Protein AF-A0A2E4YCA2-F1 (afdb_monomer_lite)

Foldseek 3Di:
DDPLVVLLVQLVVLLVVQVFPDWDQDPQSKIKTWHPLKHALVSVVSSCVSCVVQDQFWWWAFDQLTTMIMDRRDPDPPPDDDDPDDPPDDDDDDDDPPPPDDDCLVVQLVVLVVLLVVQCVVCVVADVVQSVLLSQLSSLLQPPFAFPVRHRFFDWWHWDFDDPDPPPPGTFTKIKTKTDHPGITGSVSNCVSCPQQSVFKMKGLDQDDSNDHCVRTNADPNQVVCVVVRGGIIMIMTTRDDPDPPD

pLDDT: mean 86.89, std 17.28, range [32.38, 98.38]

Radius of gyration: 20.25 Å; chains: 1; bounding box: 44×48×54 Å

Secondary structure (DSSP, 8-state):
--HHHHHHHHHHHHHHHTT-SEEEE-TTSEEEEE--SEEEHHHHHHHHHHHTTT-S-EEEEEETTEEEEEEE----------------PPP-S-----------HHHHHHHHHHHHHHHHHH-TTS-HHHHHHHHHHHHHHHHH-B-TTS-B-EEEEEEEEE-SSTT-SS-EEEEEEEE-TT--EEHHHHHHHHGGGGGSEEEESSS-BTTBSTTTSPPPHHHHHHHHTT-PPEEEEEEPPPPPTT-

Sequence (247 aa):
MSEVETAHASLVAVANAQHCRSSVLTPGKVSMHTLPETASFANIEALASTAKAASDAMYVATQGQDLVFSVRLSLAPKNGNGSSERDEEEHDGTHRPKKRRRDTSAEEADRVACARSRLAKSAPSLPSSELDIAQQILTKLVLNLRGPNGEIVVQSYALLSKKLGADDERSRVVVAARLNAGIELKVDQLKGCLGVCWKDGLLTTLPTLQGIGKLELPLSEEAAAAAYFGNMSLLLVTSVPAKRPED

Structure (mmCIF, N/CA/C/O backbone):
data_AF-A0A2E4YCA2-F1
#
_entry.id   AF-A0A2E4YCA2-F1
#
loop_
_atom_site.group_PDB
_atom_site.id
_atom_site.type_symbol
_atom_site.label_atom_id
_atom_site.label_alt_id
_atom_site.label_comp_id
_atom_site.label_asym_id
_atom_site.label_entity_id
_atom_site.label_seq_id
_atom_site.pdbx_PDB_ins_code
_atom_site.Cartn_x
_atom_site.Cartn_y
_atom_site.Cartn_z
_atom_site.occupancy
_atom_site.B_iso_or_equiv
_atom_site.auth_seq_id
_atom_site.auth_comp_id
_atom_site.auth_asym_id
_atom_site.auth_atom_id
_atom_site.pdbx_PDB_model_num
ATOM 1 N N . MET A 1 1 ? 25.157 -4.644 -24.661 1.00 64.44 1 MET A N 1
ATOM 2 C CA . MET A 1 1 ? 24.058 -4.483 -23.696 1.00 64.44 1 MET A CA 1
ATOM 3 C C . MET A 1 1 ? 23.865 -2.994 -23.498 1.00 64.44 1 MET A C 1
ATOM 5 O O . MET A 1 1 ? 24.846 -2.315 -23.214 1.00 64.44 1 MET A O 1
ATOM 9 N N . SER A 1 2 ? 22.677 -2.470 -23.781 1.00 86.19 2 SER A N 1
ATOM 10 C CA . SER A 1 2 ? 22.373 -1.052 -23.563 1.00 86.19 2 SER A CA 1
ATOM 11 C C . SER A 1 2 ? 22.339 -0.732 -22.064 1.00 86.19 2 SER A C 1
ATOM 13 O O . SER A 1 2 ? 22.114 -1.619 -21.245 1.00 86.19 2 SER A O 1
ATOM 15 N N . GLU A 1 3 ? 22.526 0.531 -21.677 1.00 88.88 3 GLU A N 1
ATOM 16 C CA . GLU A 1 3 ? 22.445 0.933 -20.261 1.00 88.88 3 GLU A CA 1
ATOM 17 C C . GLU A 1 3 ? 21.084 0.587 -19.632 1.00 88.88 3 GLU A C 1
ATOM 19 O O . GLU A 1 3 ? 21.008 0.193 -18.470 1.00 88.88 3 GLU A O 1
ATOM 24 N N . VAL A 1 4 ? 20.012 0.664 -20.428 1.00 92.38 4 VAL A N 1
ATOM 25 C CA . VAL A 1 4 ? 18.655 0.259 -20.034 1.00 92.38 4 VAL A CA 1
ATOM 26 C C . VAL A 1 4 ? 18.590 -1.241 -19.745 1.00 92.38 4 VAL A C 1
ATOM 28 O O . VAL A 1 4 ? 18.012 -1.642 -18.738 1.00 92.38 4 VAL A O 1
ATOM 31 N N . GLU A 1 5 ? 19.197 -2.075 -20.591 1.00 93.06 5 GLU A N 1
ATOM 32 C CA . GLU A 1 5 ? 19.274 -3.524 -20.369 1.00 93.06 5 GLU A CA 1
ATOM 33 C C . GLU A 1 5 ? 20.099 -3.860 -19.120 1.00 93.06 5 GLU A C 1
ATOM 35 O O . GLU A 1 5 ? 19.704 -4.733 -18.353 1.00 93.06 5 GLU A O 1
ATOM 40 N N . THR A 1 6 ? 21.194 -3.139 -18.864 1.00 93.50 6 THR A N 1
ATOM 41 C CA . THR A 1 6 ? 22.017 -3.315 -17.655 1.00 93.50 6 THR A CA 1
ATOM 42 C C . THR A 1 6 ? 21.255 -2.930 -16.382 1.00 93.50 6 THR A C 1
ATOM 44 O O . THR A 1 6 ? 21.299 -3.652 -15.381 1.00 93.50 6 THR A O 1
ATOM 47 N N . ALA A 1 7 ? 20.520 -1.814 -16.410 1.00 94.19 7 ALA A N 1
ATOM 48 C CA . ALA A 1 7 ? 19.664 -1.394 -15.301 1.00 94.19 7 ALA A CA 1
ATOM 49 C C . ALA A 1 7 ? 18.526 -2.401 -15.062 1.00 94.19 7 ALA A C 1
ATOM 51 O O . ALA A 1 7 ? 18.280 -2.794 -13.920 1.00 94.19 7 ALA A O 1
ATOM 52 N N . HIS A 1 8 ? 17.888 -2.886 -16.133 1.00 96.44 8 HIS A N 1
ATOM 53 C CA . HIS A 1 8 ? 16.894 -3.955 -16.050 1.00 96.44 8 HIS A CA 1
ATOM 54 C C . HIS A 1 8 ? 17.489 -5.232 -15.445 1.00 96.44 8 HIS A C 1
ATOM 56 O O . HIS A 1 8 ? 16.921 -5.773 -14.504 1.00 96.44 8 HIS A O 1
ATOM 62 N N . ALA A 1 9 ? 18.655 -5.687 -15.911 1.00 96.44 9 ALA A N 1
ATOM 63 C CA . ALA A 1 9 ? 19.314 -6.887 -15.393 1.00 96.44 9 ALA A CA 1
ATOM 64 C C . ALA A 1 9 ? 19.654 -6.768 -13.896 1.00 96.44 9 ALA A C 1
ATOM 66 O O . ALA A 1 9 ? 19.490 -7.727 -13.139 1.00 96.44 9 ALA A O 1
ATOM 67 N N . SER A 1 10 ? 20.053 -5.575 -13.449 1.00 95.94 10 SER A N 1
ATOM 68 C CA . SER A 1 10 ? 20.294 -5.290 -12.028 1.00 95.94 10 SER A CA 1
ATOM 69 C C . SER A 1 10 ? 19.009 -5.407 -11.203 1.00 95.94 10 SER A C 1
ATOM 71 O O . SER A 1 10 ? 19.011 -6.007 -10.128 1.00 95.94 10 SER A O 1
ATOM 73 N N . LEU A 1 11 ? 17.889 -4.900 -11.727 1.00 96.69 11 LEU A N 1
ATOM 74 C CA . LEU A 1 11 ? 16.577 -5.058 -11.098 1.00 96.69 11 LEU A CA 1
ATOM 75 C C . LEU A 1 11 ? 16.099 -6.509 -11.097 1.00 96.69 11 LEU A C 1
ATOM 77 O O . LEU A 1 11 ? 15.537 -6.945 -10.100 1.00 96.69 11 LEU A O 1
ATOM 81 N N . VAL A 1 12 ? 16.354 -7.277 -12.160 1.00 98.06 12 VAL A N 1
ATOM 82 C CA . VAL A 1 12 ? 16.030 -8.712 -12.226 1.00 98.06 12 VAL A CA 1
ATOM 83 C C . VAL A 1 12 ? 16.735 -9.485 -11.111 1.00 98.06 12 VAL A C 1
ATOM 85 O O . VAL A 1 12 ? 16.110 -10.322 -10.464 1.00 98.06 12 VAL A O 1
ATOM 88 N N . ALA A 1 13 ? 18.008 -9.189 -10.834 1.00 97.44 13 ALA A N 1
ATOM 89 C CA . ALA A 1 13 ? 18.745 -9.848 -9.755 1.00 97.44 13 ALA A CA 1
ATOM 90 C C . ALA A 1 13 ? 18.082 -9.625 -8.383 1.00 97.44 13 ALA A C 1
ATOM 92 O O . ALA A 1 13 ? 17.896 -10.575 -7.620 1.00 97.44 13 ALA A O 1
ATOM 93 N N . VAL A 1 14 ? 17.658 -8.389 -8.095 1.00 97.50 14 VAL A N 1
ATOM 94 C CA . VAL A 1 14 ? 16.933 -8.060 -6.857 1.00 97.50 14 VAL A CA 1
ATOM 95 C C . VAL A 1 14 ? 15.535 -8.667 -6.859 1.00 97.50 14 VAL A C 1
ATOM 97 O O . VAL A 1 14 ? 15.129 -9.253 -5.861 1.00 97.50 14 VAL A O 1
ATOM 100 N N . ALA A 1 15 ? 14.816 -8.603 -7.978 1.00 97.50 15 ALA A N 1
ATOM 101 C CA . ALA A 1 15 ? 13.491 -9.192 -8.130 1.00 97.50 15 ALA A CA 1
ATOM 102 C C . ALA A 1 15 ? 13.505 -10.697 -7.828 1.00 97.50 15 ALA A C 1
ATOM 104 O O . ALA A 1 15 ? 12.648 -11.176 -7.087 1.00 97.50 15 ALA A O 1
ATOM 105 N N . ASN A 1 16 ? 14.516 -11.423 -8.312 1.00 97.31 16 ASN A N 1
ATOM 106 C CA . ASN A 1 16 ? 14.705 -12.842 -8.015 1.00 97.31 16 ASN A CA 1
ATOM 107 C C . ASN A 1 16 ? 14.967 -13.086 -6.521 1.00 97.31 16 ASN A C 1
ATOM 109 O O . ASN A 1 16 ? 14.367 -13.987 -5.936 1.00 97.31 16 ASN A O 1
ATOM 113 N N . ALA A 1 17 ? 15.804 -12.260 -5.884 1.00 96.69 17 ALA A N 1
ATOM 114 C CA . ALA A 1 17 ? 16.055 -12.339 -4.442 1.00 96.69 17 ALA A CA 1
ATOM 115 C C . ALA A 1 17 ? 14.801 -12.031 -3.599 1.00 96.69 17 ALA A C 1
ATOM 117 O O . ALA A 1 17 ? 14.671 -12.538 -2.490 1.00 96.69 17 ALA A O 1
ATOM 118 N N . GLN A 1 18 ? 13.872 -11.233 -4.133 1.00 96.25 18 GLN A N 1
ATOM 119 C CA . GLN A 1 18 ? 12.576 -10.917 -3.521 1.00 96.25 18 GLN A CA 1
ATOM 120 C C . GLN A 1 18 ? 11.434 -11.844 -3.985 1.00 96.25 18 GLN A C 1
ATOM 122 O O . GLN A 1 18 ? 10.265 -11.542 -3.741 1.00 96.25 18 GLN A O 1
ATOM 127 N N . HIS A 1 19 ? 11.757 -12.960 -4.650 1.00 96.00 19 HIS A N 1
ATOM 128 C CA . HIS A 1 19 ? 10.808 -13.973 -5.130 1.00 96.00 19 HIS A CA 1
ATOM 129 C C . HIS A 1 19 ? 9.756 -13.464 -6.133 1.00 96.00 19 HIS A C 1
ATOM 131 O O . HIS A 1 19 ? 8.638 -13.977 -6.188 1.00 96.00 19 HIS A O 1
ATOM 137 N N . CYS A 1 20 ? 10.094 -12.465 -6.951 1.00 97.12 20 CYS A N 1
ATOM 138 C CA . CYS A 1 20 ? 9.243 -12.067 -8.071 1.00 97.12 20 CYS A CA 1
ATOM 139 C C . CYS A 1 20 ? 9.073 -13.235 -9.056 1.00 97.12 20 CYS A C 1
ATOM 141 O O . CYS A 1 20 ? 10.021 -13.959 -9.353 1.00 97.12 20 CYS A O 1
ATOM 143 N N . ARG A 1 21 ? 7.858 -13.402 -9.582 1.00 96.69 21 ARG A N 1
ATOM 144 C CA . ARG A 1 21 ? 7.483 -14.505 -10.481 1.00 96.69 21 ARG A CA 1
ATOM 145 C C . ARG A 1 21 ? 7.998 -14.308 -11.903 1.00 96.69 21 ARG A C 1
ATOM 147 O O . ARG A 1 21 ? 8.343 -15.276 -12.573 1.00 96.69 21 ARG A O 1
ATOM 154 N N . SER A 1 22 ? 8.045 -13.064 -12.367 1.00 97.31 22 SER A N 1
ATOM 155 C CA . SER A 1 22 ? 8.521 -12.724 -13.707 1.00 97.31 22 SER A CA 1
ATOM 156 C C . SER A 1 22 ? 9.066 -11.308 -13.757 1.00 97.31 22 SER A C 1
ATOM 158 O O . SER A 1 22 ? 8.636 -10.439 -13.001 1.00 97.31 22 SER A O 1
ATOM 160 N N . SER A 1 23 ? 9.991 -11.076 -14.683 1.00 98.06 23 SER A N 1
ATOM 161 C CA . SER A 1 23 ? 10.519 -9.75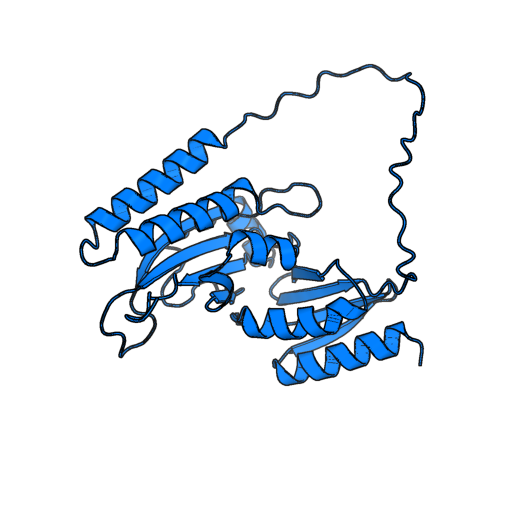3 -14.999 1.00 98.06 23 SER A CA 1
ATOM 162 C C . SER A 1 23 ? 10.529 -9.565 -16.511 1.00 98.06 23 SER A C 1
ATOM 164 O O . SER A 1 23 ? 10.945 -10.467 -17.235 1.00 98.06 23 SER A O 1
ATOM 166 N N . VAL A 1 24 ? 10.060 -8.414 -16.988 1.00 97.62 24 VAL A N 1
ATOM 167 C CA . VAL A 1 24 ? 9.947 -8.101 -18.417 1.00 97.62 24 VAL A CA 1
ATOM 168 C C . VAL A 1 24 ? 10.418 -6.674 -18.662 1.00 97.62 24 VAL A C 1
ATOM 170 O O . VAL A 1 24 ? 10.012 -5.749 -17.959 1.00 97.62 24 VAL A O 1
ATOM 173 N N . LEU A 1 25 ? 11.251 -6.486 -19.683 1.00 97.00 25 LEU A N 1
ATOM 174 C CA . LEU A 1 25 ? 11.565 -5.171 -20.229 1.00 97.00 25 LEU A CA 1
ATOM 175 C C . LEU A 1 25 ? 10.680 -4.917 -21.447 1.00 97.00 25 LEU A C 1
ATOM 177 O O . LEU A 1 25 ? 10.780 -5.605 -22.461 1.00 97.00 25 LEU A O 1
ATOM 181 N N . THR A 1 26 ? 9.801 -3.926 -21.350 1.00 94.75 26 THR A N 1
ATOM 182 C CA . THR A 1 26 ? 8.933 -3.543 -22.469 1.00 94.75 26 THR A CA 1
ATOM 183 C C . THR A 1 26 ? 9.703 -2.727 -23.518 1.00 94.75 26 THR A C 1
ATOM 185 O O . THR A 1 26 ? 10.673 -2.040 -23.174 1.00 94.75 26 THR A O 1
ATOM 188 N N . PRO A 1 27 ? 9.237 -2.683 -24.783 1.00 90.25 27 PRO A N 1
ATOM 189 C CA . PRO A 1 27 ? 9.809 -1.800 -25.807 1.00 90.25 27 PRO A CA 1
ATOM 190 C C . PRO A 1 27 ? 9.826 -0.316 -25.401 1.00 90.25 27 PRO A C 1
ATOM 192 O O . PRO A 1 27 ? 10.688 0.445 -25.833 1.00 90.25 27 PRO A O 1
ATOM 195 N N . GLY A 1 28 ? 8.909 0.093 -24.516 1.00 90.19 28 GLY A N 1
ATOM 196 C CA . GLY A 1 28 ? 8.830 1.442 -23.947 1.00 90.19 28 GLY A CA 1
ATOM 197 C C . GLY A 1 28 ? 9.869 1.754 -22.864 1.00 90.19 28 GLY A C 1
ATOM 198 O O . GLY A 1 28 ? 9.743 2.782 -22.196 1.00 90.19 28 GLY A O 1
ATOM 199 N N . LYS A 1 29 ? 10.879 0.892 -22.668 1.00 93.75 29 LYS A N 1
ATOM 200 C CA . LYS A 1 29 ? 11.902 0.999 -21.610 1.00 93.75 29 LYS A CA 1
ATOM 201 C C . LYS A 1 29 ? 11.311 0.963 -20.196 1.00 93.75 29 LYS A C 1
ATOM 203 O O . LYS A 1 29 ? 11.864 1.554 -19.271 1.00 93.75 29 LYS A O 1
ATOM 208 N N . VAL A 1 30 ? 10.177 0.288 -20.018 1.00 95.19 30 VAL A N 1
ATOM 209 C CA . VAL A 1 30 ? 9.598 0.041 -18.692 1.00 95.19 30 VAL A CA 1
ATOM 210 C C . VAL A 1 30 ? 10.018 -1.344 -18.235 1.00 95.19 30 VAL A C 1
ATOM 212 O O . VAL A 1 30 ? 9.724 -2.331 -18.911 1.00 95.19 30 VAL A O 1
ATOM 215 N N . SER A 1 31 ? 10.708 -1.390 -17.102 1.00 97.19 31 SER A N 1
ATOM 216 C CA . SER A 1 31 ? 11.037 -2.612 -16.380 1.00 97.19 31 SER A CA 1
ATOM 217 C C . SER A 1 31 ? 9.850 -2.979 -15.501 1.00 97.19 31 SER A C 1
ATOM 219 O O . SER A 1 31 ? 9.474 -2.195 -14.631 1.00 97.19 31 SER A O 1
ATOM 221 N N . MET A 1 32 ? 9.243 -4.136 -15.744 1.00 97.94 32 MET A N 1
ATOM 222 C CA . MET A 1 32 ? 8.081 -4.635 -15.010 1.00 97.94 32 MET A CA 1
ATOM 223 C C . MET A 1 32 ? 8.447 -5.920 -14.279 1.00 97.94 32 MET A C 1
ATOM 225 O O . MET A 1 32 ? 9.040 -6.820 -14.872 1.00 97.94 32 MET A O 1
ATOM 229 N N . HIS A 1 33 ? 8.080 -6.010 -13.005 1.00 98.38 33 HIS A N 1
ATOM 230 C CA . HIS A 1 33 ? 8.373 -7.145 -12.141 1.00 98.38 33 HIS A CA 1
ATOM 231 C C . HIS A 1 33 ? 7.094 -7.589 -11.438 1.00 98.38 33 HIS A C 1
ATOM 233 O O . HIS A 1 33 ? 6.497 -6.834 -10.670 1.00 98.38 33 HIS A O 1
ATOM 239 N N . THR A 1 34 ? 6.676 -8.821 -11.704 1.00 98.31 34 THR A N 1
ATOM 240 C CA . THR A 1 34 ? 5.498 -9.418 -11.079 1.00 98.31 34 THR A CA 1
ATOM 241 C C . THR A 1 34 ? 5.884 -9.954 -9.712 1.00 98.31 34 THR A C 1
ATOM 243 O O . THR A 1 34 ? 6.642 -10.917 -9.600 1.00 98.31 34 THR A O 1
ATOM 246 N N . LEU A 1 35 ? 5.355 -9.331 -8.669 1.00 98.12 35 LEU A N 1
ATOM 247 C CA . LEU A 1 35 ? 5.578 -9.698 -7.279 1.00 98.12 35 LEU A CA 1
ATOM 248 C C . LEU A 1 35 ? 4.776 -10.971 -6.921 1.00 98.12 35 LEU A C 1
ATOM 250 O O . LEU A 1 35 ? 3.873 -11.388 -7.667 1.00 98.12 35 LEU A O 1
ATOM 254 N N . PRO A 1 36 ? 5.081 -11.614 -5.780 1.00 97.00 36 PRO A N 1
ATOM 255 C CA . PRO A 1 36 ? 4.148 -12.540 -5.147 1.00 97.00 36 PRO A CA 1
ATOM 256 C C . PRO A 1 36 ? 2.805 -11.856 -4.855 1.00 97.00 36 PRO A C 1
ATOM 258 O O . PRO A 1 36 ? 2.732 -10.631 -4.756 1.00 97.00 36 PRO A O 1
ATOM 261 N N . GLU A 1 37 ? 1.749 -12.644 -4.651 1.00 96.25 37 GLU A N 1
ATOM 262 C CA . GLU A 1 37 ? 0.413 -12.118 -4.318 1.00 96.25 37 GLU A CA 1
ATOM 263 C C . GLU A 1 37 ? 0.418 -11.247 -3.059 1.00 96.25 37 GLU A C 1
ATOM 265 O O . GLU A 1 37 ? -0.424 -10.371 -2.925 1.00 96.25 37 GLU A O 1
ATOM 270 N N . THR A 1 38 ? 1.373 -11.468 -2.150 1.00 96.88 38 THR A N 1
ATOM 271 C CA . THR A 1 38 ? 1.644 -10.602 -0.999 1.00 96.88 38 THR A CA 1
ATOM 272 C C . THR A 1 38 ? 3.103 -10.167 -1.015 1.00 96.88 38 THR A C 1
ATOM 274 O O . THR A 1 38 ? 3.998 -11.009 -0.983 1.00 96.88 38 THR A O 1
ATOM 277 N N . ALA A 1 39 ? 3.350 -8.860 -1.013 1.00 97.25 39 ALA A N 1
ATOM 278 C CA . ALA A 1 39 ? 4.686 -8.283 -0.952 1.00 97.25 39 ALA A CA 1
ATOM 279 C C . ALA A 1 39 ? 4.819 -7.358 0.256 1.00 97.25 39 ALA A C 1
ATOM 281 O O . ALA A 1 39 ? 3.945 -6.532 0.524 1.00 97.25 39 ALA A O 1
ATOM 282 N N . SER A 1 40 ? 5.938 -7.474 0.969 1.00 96.94 40 SER A N 1
ATOM 283 C CA . SER A 1 40 ? 6.272 -6.526 2.027 1.00 96.94 40 SER A CA 1
ATOM 284 C C . SER A 1 40 ? 6.758 -5.199 1.449 1.00 96.94 40 SER A C 1
ATOM 286 O O . SER A 1 40 ? 7.332 -5.146 0.357 1.00 96.94 40 SER A O 1
ATOM 288 N N . PHE A 1 41 ? 6.589 -4.119 2.210 1.00 97.12 41 PHE A N 1
ATOM 289 C CA . PHE A 1 41 ? 7.191 -2.835 1.863 1.00 97.12 41 PHE A CA 1
ATOM 290 C C . PHE A 1 41 ? 8.719 -2.898 1.823 1.00 97.12 41 PHE A C 1
ATOM 292 O O . PHE A 1 41 ? 9.317 -2.181 1.030 1.00 97.12 41 PHE A O 1
ATOM 299 N N . ALA A 1 42 ? 9.356 -3.797 2.581 1.00 96.81 42 ALA A N 1
ATOM 300 C CA . ALA A 1 42 ? 10.797 -4.023 2.492 1.00 96.81 42 ALA A CA 1
ATOM 301 C C . ALA A 1 42 ? 11.210 -4.603 1.125 1.00 96.81 42 ALA A C 1
ATOM 303 O O . ALA A 1 42 ? 12.195 -4.152 0.543 1.00 96.81 42 ALA A O 1
ATOM 304 N N . ASN A 1 43 ? 10.429 -5.536 0.568 1.00 97.00 43 ASN A N 1
ATOM 305 C CA . ASN A 1 43 ? 10.690 -6.099 -0.761 1.00 97.00 43 ASN A CA 1
ATOM 306 C C . ASN A 1 43 ? 10.532 -5.023 -1.851 1.00 97.00 43 ASN A C 1
ATOM 308 O O . A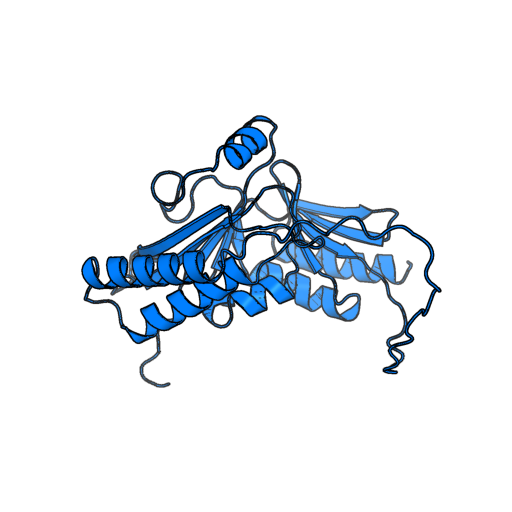SN A 1 43 ? 11.352 -4.930 -2.764 1.00 97.00 43 ASN A O 1
ATOM 312 N N . ILE A 1 44 ? 9.497 -4.182 -1.734 1.00 97.50 44 ILE A N 1
ATOM 313 C CA . ILE A 1 44 ? 9.261 -3.052 -2.647 1.00 97.50 44 ILE A CA 1
ATOM 314 C C . ILE A 1 44 ? 10.378 -2.008 -2.516 1.00 97.50 44 ILE A C 1
ATOM 316 O O . ILE A 1 44 ? 10.871 -1.507 -3.523 1.00 97.50 44 ILE A O 1
ATOM 320 N N . GLU A 1 45 ? 10.818 -1.704 -1.294 1.00 97.25 45 GLU A N 1
ATOM 321 C CA . GLU A 1 45 ? 11.922 -0.780 -1.023 1.00 97.25 45 GLU A CA 1
ATOM 322 C C . GLU A 1 45 ? 13.244 -1.282 -1.612 1.00 97.25 45 GLU A C 1
ATOM 324 O O . GLU A 1 45 ? 14.015 -0.476 -2.130 1.00 97.25 45 GLU A O 1
ATOM 329 N N . ALA A 1 46 ? 13.508 -2.592 -1.572 1.00 97.00 46 ALA A N 1
ATOM 330 C CA . ALA A 1 46 ? 14.700 -3.177 -2.178 1.00 97.00 46 ALA A CA 1
ATOM 331 C C . ALA A 1 46 ? 14.729 -2.929 -3.695 1.00 97.00 46 ALA A C 1
ATOM 333 O O . ALA A 1 46 ? 15.727 -2.436 -4.221 1.00 97.00 46 ALA A O 1
ATOM 334 N N . LEU A 1 47 ? 13.609 -3.180 -4.385 1.00 97.00 47 LEU A N 1
ATOM 335 C CA . LEU A 1 47 ? 13.462 -2.878 -5.814 1.00 97.00 47 LEU A CA 1
ATOM 336 C C . LEU A 1 47 ? 13.591 -1.376 -6.095 1.00 97.00 47 LEU A C 1
ATOM 338 O O . LEU A 1 47 ? 14.335 -0.973 -6.990 1.00 97.00 47 LEU A O 1
ATOM 342 N N . ALA A 1 48 ? 12.905 -0.543 -5.310 1.00 96.25 48 ALA A N 1
ATOM 343 C CA . ALA A 1 48 ? 12.925 0.907 -5.469 1.00 96.25 48 ALA A CA 1
ATOM 344 C C . ALA A 1 48 ? 14.331 1.492 -5.262 1.00 96.25 48 ALA A C 1
ATOM 346 O O . ALA A 1 48 ? 14.776 2.336 -6.034 1.00 96.25 48 ALA A O 1
ATOM 347 N N . SER A 1 49 ? 15.072 1.003 -4.267 1.00 95.50 49 SER A N 1
ATOM 348 C CA . SER A 1 49 ? 16.437 1.453 -3.978 1.00 95.50 49 SER A CA 1
ATOM 349 C C . SER A 1 49 ? 17.387 1.174 -5.141 1.00 95.50 49 SER A C 1
ATOM 351 O O . SER A 1 49 ? 18.185 2.037 -5.501 1.00 95.50 49 SER A O 1
ATOM 353 N N . THR A 1 50 ? 17.267 0.005 -5.774 1.00 94.94 50 THR A N 1
ATOM 354 C CA . THR A 1 50 ? 18.042 -0.340 -6.974 1.00 94.94 50 THR A CA 1
ATOM 355 C C . THR A 1 50 ? 17.610 0.483 -8.187 1.00 94.94 50 THR A C 1
ATOM 357 O O . THR A 1 50 ? 18.454 0.938 -8.957 1.00 94.94 50 THR A O 1
ATOM 360 N N . ALA A 1 51 ? 16.308 0.727 -8.345 1.00 93.88 51 ALA A N 1
ATOM 361 C CA . ALA A 1 51 ? 15.756 1.505 -9.452 1.00 93.88 51 ALA A CA 1
ATOM 362 C C . ALA A 1 51 ? 16.087 3.006 -9.370 1.00 93.88 51 ALA A C 1
ATOM 364 O O . ALA A 1 51 ? 16.162 3.671 -10.404 1.00 93.88 51 ALA A O 1
ATOM 365 N N . LYS A 1 52 ? 16.325 3.537 -8.164 1.00 91.31 52 LYS A N 1
ATOM 366 C CA . LYS A 1 52 ? 16.514 4.971 -7.892 1.00 91.31 52 LYS A CA 1
ATOM 367 C C . LYS A 1 52 ? 17.666 5.617 -8.663 1.00 91.31 52 LYS A C 1
ATOM 369 O O . LYS A 1 52 ? 17.623 6.807 -8.963 1.00 91.31 52 LYS A O 1
ATOM 374 N N . ALA A 1 53 ? 18.697 4.843 -9.002 1.00 84.56 53 ALA A N 1
ATOM 375 C CA . ALA A 1 53 ? 19.797 5.329 -9.835 1.00 84.56 53 ALA A CA 1
ATOM 376 C C . ALA A 1 53 ? 19.353 5.631 -11.279 1.00 84.56 53 ALA A C 1
ATOM 378 O O . ALA A 1 53 ? 19.933 6.495 -11.931 1.00 84.56 53 ALA A O 1
ATOM 379 N N . ALA A 1 54 ? 18.321 4.938 -11.767 1.00 85.94 54 ALA A N 1
ATOM 380 C CA . ALA A 1 54 ? 17.837 5.025 -13.140 1.00 85.94 54 ALA A CA 1
ATOM 381 C C . ALA A 1 54 ? 16.532 5.824 -13.292 1.00 85.94 54 ALA A C 1
ATOM 383 O O . ALA A 1 54 ? 16.214 6.249 -14.403 1.00 85.94 54 ALA A O 1
ATOM 384 N N . SER A 1 55 ? 15.748 6.000 -12.221 1.00 89.19 55 SER A N 1
ATOM 385 C CA . SER A 1 55 ? 14.459 6.695 -12.277 1.00 89.19 55 SER A CA 1
ATOM 386 C C . SER A 1 55 ? 13.955 7.125 -10.901 1.00 89.19 55 SER A C 1
ATOM 388 O O . SER A 1 55 ? 14.071 6.384 -9.930 1.00 89.19 55 SER A O 1
ATOM 390 N N . ASP A 1 56 ? 13.295 8.282 -10.854 1.00 83.44 56 ASP A N 1
ATOM 391 C CA . ASP A 1 56 ? 12.549 8.775 -9.686 1.00 83.44 56 ASP A CA 1
ATOM 392 C C . ASP A 1 56 ? 11.027 8.484 -9.811 1.00 83.44 56 ASP A C 1
ATOM 394 O O . ASP A 1 56 ? 10.199 8.986 -9.042 1.00 83.44 56 ASP A O 1
ATOM 398 N N . ALA A 1 57 ? 10.626 7.697 -10.818 1.00 88.88 57 ALA A N 1
ATOM 399 C CA . ALA A 1 57 ? 9.238 7.344 -11.114 1.00 88.88 57 ALA A CA 1
ATOM 400 C C . ALA A 1 57 ? 9.048 5.818 -11.072 1.00 88.88 57 ALA A C 1
ATOM 402 O O . ALA A 1 57 ? 9.111 5.127 -12.091 1.00 88.88 57 ALA A O 1
ATOM 403 N N . MET A 1 58 ? 8.840 5.310 -9.856 1.00 95.88 58 MET A N 1
ATOM 404 C CA . MET A 1 58 ? 8.596 3.898 -9.555 1.00 95.88 58 MET A CA 1
ATOM 405 C C . MET A 1 58 ? 7.163 3.716 -9.068 1.00 95.88 58 MET A C 1
ATOM 407 O O . MET A 1 58 ? 6.691 4.493 -8.229 1.00 95.88 58 MET A O 1
ATOM 411 N N . TYR A 1 59 ? 6.499 2.678 -9.563 1.00 97.44 59 TYR A N 1
ATOM 412 C CA . TYR A 1 59 ? 5.085 2.440 -9.321 1.00 97.44 59 TYR A CA 1
ATOM 413 C C . TYR A 1 59 ? 4.821 1.014 -8.854 1.00 97.44 59 TYR A C 1
ATOM 415 O O . TYR A 1 59 ? 5.547 0.082 -9.194 1.00 97.44 59 TYR A O 1
ATOM 423 N N . VAL A 1 60 ? 3.746 0.856 -8.088 1.00 97.56 60 VAL A N 1
ATOM 424 C CA . VAL A 1 60 ? 3.145 -0.437 -7.763 1.00 97.56 60 VAL A CA 1
ATOM 425 C C . VAL A 1 60 ? 1.673 -0.391 -8.144 1.00 97.56 60 VAL A C 1
ATOM 427 O O . VAL A 1 60 ? 0.992 0.588 -7.856 1.00 97.56 60 VAL A O 1
ATOM 430 N N . ALA A 1 61 ? 1.175 -1.428 -8.802 1.00 96.19 61 ALA A N 1
ATOM 431 C CA . ALA A 1 61 ? -0.213 -1.505 -9.248 1.00 96.19 61 ALA A CA 1
ATOM 432 C C . ALA A 1 61 ? -0.683 -2.960 -9.307 1.00 96.19 61 ALA A C 1
ATOM 434 O O . ALA A 1 61 ? 0.107 -3.888 -9.108 1.00 96.19 61 ALA A O 1
ATOM 435 N N . THR A 1 62 ? -1.960 -3.154 -9.634 1.00 95.50 62 THR A N 1
ATOM 436 C CA . THR A 1 62 ? -2.444 -4.450 -10.114 1.00 95.50 62 THR A CA 1
ATOM 437 C C . THR A 1 62 ? -2.576 -4.463 -11.622 1.00 95.50 62 THR A C 1
ATOM 439 O O . THR A 1 62 ? -3.068 -3.510 -12.222 1.00 95.50 62 THR A O 1
ATOM 442 N N . GLN A 1 63 ? -2.160 -5.567 -12.231 1.00 94.19 63 GLN A N 1
ATOM 443 C CA . GLN A 1 63 ? -2.409 -5.877 -13.631 1.00 94.19 63 GLN A CA 1
ATOM 444 C C . GLN A 1 63 ? -3.228 -7.167 -13.679 1.00 94.19 63 GLN A C 1
ATOM 446 O O . GLN A 1 63 ? -2.696 -8.263 -13.507 1.00 94.19 63 GLN A O 1
ATOM 451 N N . GLY A 1 64 ? -4.548 -7.039 -13.833 1.00 93.31 64 GLY A N 1
ATOM 452 C CA . GLY A 1 64 ? -5.459 -8.161 -13.617 1.00 93.31 64 GLY A CA 1
ATOM 453 C C . GLY A 1 64 ? -5.379 -8.650 -12.168 1.00 93.31 64 GLY A C 1
ATOM 454 O O . GLY A 1 64 ? -5.726 -7.920 -11.237 1.00 93.31 64 GLY A O 1
ATOM 455 N N . GLN A 1 65 ? -4.897 -9.878 -11.975 1.00 94.56 65 GLN A N 1
ATOM 456 C CA . GLN A 1 65 ? -4.743 -10.506 -10.656 1.00 94.56 65 GLN A CA 1
ATOM 457 C C . GLN A 1 65 ? -3.343 -10.326 -10.055 1.00 94.56 65 GLN A C 1
ATOM 459 O O . GLN A 1 65 ? -3.124 -10.638 -8.883 1.00 94.56 65 GLN A O 1
ATOM 464 N N . ASP A 1 66 ? -2.401 -9.814 -10.844 1.00 96.88 66 ASP A N 1
ATOM 465 C CA . ASP A 1 66 ? -1.000 -9.747 -10.467 1.00 96.88 66 ASP A CA 1
ATOM 466 C C . ASP A 1 66 ? -0.658 -8.424 -9.788 1.00 96.88 66 ASP A C 1
ATOM 468 O O . ASP A 1 66 ? -1.035 -7.351 -10.257 1.00 96.88 66 ASP A O 1
ATOM 472 N N . LEU A 1 67 ? 0.109 -8.504 -8.701 1.00 97.56 67 LEU A N 1
ATOM 473 C CA . LEU A 1 67 ? 0.789 -7.359 -8.105 1.00 97.56 67 LEU A CA 1
ATOM 474 C C . LEU A 1 67 ? 2.069 -7.076 -8.902 1.00 97.56 67 LEU A C 1
ATOM 476 O O . LEU A 1 67 ? 2.918 -7.957 -9.044 1.00 97.56 67 LEU A O 1
ATOM 480 N N . VAL A 1 68 ? 2.224 -5.856 -9.412 1.00 98.00 68 VAL A N 1
ATOM 481 C CA . VAL A 1 68 ? 3.334 -5.489 -10.301 1.00 98.00 68 VAL A CA 1
ATOM 482 C C . VAL A 1 68 ? 4.058 -4.261 -9.771 1.00 98.00 68 VAL A C 1
ATOM 484 O O . VAL A 1 68 ? 3.432 -3.249 -9.466 1.00 98.00 68 VAL A O 1
ATOM 487 N N . PHE A 1 69 ? 5.387 -4.344 -9.703 1.00 98.38 69 PHE A N 1
ATOM 488 C CA . PHE A 1 69 ? 6.277 -3.193 -9.580 1.00 98.38 69 PHE A CA 1
ATOM 489 C C . PHE A 1 69 ? 6.767 -2.795 -10.971 1.00 98.38 69 PHE A C 1
ATOM 491 O O . PHE A 1 69 ? 7.251 -3.641 -11.727 1.00 98.38 69 PHE A O 1
ATOM 498 N N . SER A 1 70 ? 6.673 -1.515 -11.312 1.00 97.50 70 SER A N 1
ATOM 499 C CA . SER A 1 70 ? 7.153 -0.998 -12.589 1.00 97.50 70 SER A CA 1
ATOM 500 C C . SER A 1 70 ? 8.017 0.246 -12.419 1.00 97.50 70 SER A C 1
ATOM 502 O O . SER A 1 70 ? 7.834 1.063 -11.515 1.00 97.50 70 SER A O 1
ATOM 504 N N . VAL A 1 71 ? 8.988 0.397 -13.314 1.00 96.81 71 VAL A N 1
ATOM 505 C CA . VAL A 1 71 ? 9.811 1.599 -13.396 1.00 96.81 71 VAL A CA 1
ATOM 506 C C . VAL A 1 71 ? 10.157 1.898 -14.844 1.00 96.81 71 VAL A C 1
ATOM 508 O O . VAL A 1 71 ? 10.586 1.024 -15.599 1.00 96.81 71 VAL A O 1
ATOM 511 N N . ARG A 1 72 ? 9.991 3.161 -15.240 1.00 93.88 72 ARG A N 1
ATOM 512 C CA . ARG A 1 72 ? 10.478 3.637 -16.533 1.00 93.88 72 ARG A CA 1
ATOM 513 C C . ARG A 1 72 ? 11.966 3.939 -16.421 1.00 93.88 72 ARG A C 1
ATOM 515 O O . ARG A 1 72 ? 12.358 4.854 -15.702 1.00 93.88 72 ARG A O 1
ATOM 522 N N . LEU A 1 73 ? 12.777 3.182 -17.149 1.00 92.19 73 LEU A N 1
ATOM 523 C CA . LEU A 1 73 ? 14.222 3.349 -17.222 1.00 92.19 73 LEU A CA 1
ATOM 524 C C . LEU A 1 73 ? 14.535 4.444 -18.249 1.00 92.19 73 LEU A C 1
ATOM 526 O O . LEU A 1 73 ? 14.707 4.187 -19.443 1.00 92.19 73 LEU A O 1
ATOM 530 N N . SER A 1 74 ? 14.554 5.691 -17.786 1.00 79.19 74 SER A N 1
ATOM 531 C CA . SER A 1 74 ? 14.981 6.848 -18.570 1.00 79.19 74 SER A CA 1
ATOM 532 C C . SER A 1 74 ? 16.238 7.438 -17.947 1.00 79.19 74 SER A C 1
ATOM 534 O O . SER A 1 74 ? 16.166 8.298 -17.074 1.00 79.19 74 SER A O 1
ATOM 536 N N . LEU A 1 75 ? 17.394 6.987 -18.423 1.00 62.28 75 LEU A N 1
ATOM 537 C CA . LEU A 1 75 ? 18.674 7.614 -18.115 1.00 62.28 75 LEU A CA 1
ATOM 538 C C . LEU A 1 75 ? 18.798 8.886 -18.968 1.00 62.28 75 LEU A C 1
ATOM 540 O O . LEU A 1 75 ? 19.415 8.883 -20.027 1.00 62.28 75 LEU A O 1
ATOM 544 N N . ALA A 1 76 ? 18.129 9.962 -18.557 1.00 53.59 76 ALA A N 1
ATOM 545 C CA . ALA A 1 76 ? 18.530 11.304 -18.968 1.00 53.59 76 ALA A CA 1
ATOM 546 C C . ALA A 1 76 ? 19.589 11.793 -17.966 1.00 53.59 76 ALA A C 1
ATOM 548 O O . ALA A 1 76 ? 19.441 11.527 -16.768 1.00 53.59 76 ALA A O 1
ATOM 549 N N . PRO A 1 77 ? 20.658 12.484 -18.404 1.00 44.00 77 PRO A N 1
ATOM 550 C CA . PRO A 1 77 ? 21.632 13.031 -17.474 1.00 44.00 77 PRO A CA 1
ATOM 551 C C . PRO A 1 77 ? 20.906 13.990 -16.528 1.00 44.00 77 PRO A C 1
ATOM 553 O O . PRO A 1 77 ? 20.178 14.877 -16.977 1.00 44.00 77 PRO A O 1
ATOM 556 N N . LYS A 1 78 ? 21.092 13.806 -15.215 1.00 49.50 78 LYS A N 1
ATOM 557 C CA . LYS A 1 78 ? 20.701 14.788 -14.198 1.00 49.50 78 LYS A CA 1
ATOM 558 C C . LYS A 1 78 ? 21.570 16.037 -14.381 1.00 49.50 78 LYS A C 1
ATOM 560 O O . LYS A 1 78 ? 22.492 16.275 -13.611 1.00 49.50 78 LYS A O 1
ATOM 565 N N . ASN A 1 79 ? 21.281 16.832 -15.406 1.00 37.62 79 ASN A N 1
ATOM 566 C CA . ASN A 1 79 ? 21.717 18.214 -15.453 1.00 37.62 79 ASN A CA 1
ATOM 567 C C . ASN A 1 79 ? 20.794 18.977 -14.514 1.00 37.62 79 ASN A C 1
ATOM 569 O O . ASN A 1 79 ? 19.621 19.204 -14.807 1.00 37.62 79 ASN A O 1
ATOM 573 N N . GLY A 1 80 ? 21.325 19.313 -13.342 1.00 48.12 80 GLY A N 1
ATOM 574 C CA . GLY A 1 80 ? 20.713 20.316 -12.497 1.00 48.12 80 GLY A CA 1
ATOM 575 C C . GLY A 1 80 ? 20.570 21.607 -13.292 1.00 48.12 80 GLY A C 1
ATOM 576 O O . GLY A 1 80 ? 21.559 22.164 -13.752 1.00 48.12 80 GLY A O 1
ATOM 577 N N . ASN A 1 81 ? 19.337 22.061 -13.454 1.00 35.56 81 ASN A N 1
ATOM 578 C CA . ASN A 1 81 ? 19.008 23.467 -13.340 1.00 35.56 81 ASN A CA 1
ATOM 579 C C . ASN A 1 81 ? 17.507 23.596 -13.124 1.00 35.56 81 ASN A C 1
ATOM 581 O O . ASN A 1 81 ? 16.698 23.092 -13.898 1.00 35.56 81 ASN A O 1
ATOM 585 N N . GLY A 1 82 ? 17.147 24.281 -12.042 1.00 43.62 82 GLY A N 1
ATOM 586 C CA . GLY A 1 82 ? 15.827 24.863 -11.938 1.00 43.62 82 GLY A CA 1
ATOM 587 C C . GLY A 1 82 ? 15.657 25.877 -13.061 1.00 43.62 82 GLY A C 1
ATOM 588 O O . GLY A 1 82 ? 16.467 26.786 -13.219 1.00 43.62 82 GLY A O 1
ATOM 589 N N . SER A 1 83 ? 14.606 25.720 -13.844 1.00 35.97 83 SER A N 1
ATOM 590 C CA . SER A 1 83 ? 13.902 26.829 -14.479 1.00 35.97 83 SER A CA 1
ATOM 591 C C . SER A 1 83 ? 12.538 26.296 -14.866 1.00 35.97 83 SER A C 1
ATOM 593 O O . SER A 1 83 ? 12.380 25.473 -15.758 1.00 35.97 83 SER A O 1
ATOM 595 N N . SER A 1 84 ? 11.549 26.739 -14.109 1.00 42.56 84 SER A N 1
ATOM 596 C CA . SER A 1 84 ? 10.189 26.894 -14.580 1.00 42.56 84 SER A CA 1
ATOM 597 C C . SER A 1 84 ? 10.206 27.780 -15.826 1.00 42.56 84 SER A C 1
ATOM 599 O O . SER A 1 84 ? 10.296 29.000 -15.693 1.00 42.56 84 SER A O 1
ATOM 601 N N . GLU A 1 85 ? 10.124 27.186 -17.009 1.00 34.47 85 GLU A N 1
ATOM 602 C CA . GLU A 1 85 ? 9.671 27.903 -18.196 1.00 34.47 85 GLU A CA 1
ATOM 603 C C . GLU A 1 85 ? 8.162 27.702 -18.296 1.00 34.47 85 GLU A C 1
ATOM 605 O O . GLU A 1 85 ? 7.636 26.589 -18.340 1.00 34.47 85 GLU A O 1
ATOM 610 N N . ARG A 1 86 ? 7.472 28.831 -18.139 1.00 40.19 86 ARG A N 1
ATOM 611 C CA . ARG A 1 86 ? 6.045 28.989 -18.354 1.00 40.19 86 ARG A CA 1
ATOM 612 C C . ARG A 1 86 ? 5.860 29.084 -19.861 1.00 40.19 86 ARG A C 1
ATOM 614 O O . ARG A 1 86 ? 6.321 30.058 -20.448 1.00 40.19 86 ARG A O 1
ATOM 621 N N . ASP A 1 87 ? 5.161 28.125 -20.445 1.00 32.38 87 ASP A N 1
ATOM 622 C CA . ASP A 1 87 ? 4.532 28.329 -21.744 1.00 32.38 87 ASP A CA 1
ATOM 623 C C . ASP A 1 87 ? 3.301 29.218 -21.523 1.00 32.38 87 ASP A C 1
ATOM 625 O O . ASP A 1 87 ? 2.234 28.770 -21.093 1.00 32.38 87 ASP A O 1
ATOM 629 N N . GLU A 1 88 ? 3.493 30.521 -21.729 1.00 38.72 88 GLU A N 1
ATOM 630 C CA . GLU A 1 88 ? 2.415 31.462 -22.022 1.00 38.72 88 GLU A CA 1
ATOM 631 C C . GLU A 1 88 ? 1.987 31.238 -23.479 1.00 38.72 88 GLU A C 1
ATOM 633 O O . GLU A 1 88 ? 2.491 31.887 -24.391 1.00 38.72 88 GLU A O 1
ATOM 638 N N . GLU A 1 89 ? 1.064 30.301 -23.704 1.00 35.84 89 GLU A N 1
ATOM 639 C CA . GLU A 1 89 ? 0.260 30.298 -24.928 1.00 35.84 89 GLU A CA 1
ATOM 640 C C . GLU A 1 89 ? -1.019 31.106 -24.691 1.00 35.84 89 GLU A C 1
ATOM 642 O O . GLU A 1 89 ? -1.815 30.841 -23.783 1.00 35.84 89 GLU A O 1
ATOM 647 N N . GLU A 1 90 ? -1.158 32.146 -25.509 1.00 36.16 90 GLU A N 1
ATOM 648 C CA . GLU A 1 90 ? -2.240 33.114 -25.515 1.00 36.16 90 GLU A CA 1
ATOM 649 C C . GLU A 1 90 ? -3.624 32.465 -25.654 1.00 36.16 90 GLU A C 1
ATOM 651 O O . GLU A 1 90 ? -3.874 31.544 -26.431 1.00 36.16 90 GLU A O 1
ATOM 656 N N . HIS A 1 91 ? -4.544 33.028 -24.877 1.00 38.66 91 HIS A N 1
ATOM 657 C CA . HIS A 1 91 ? -5.979 32.810 -24.903 1.00 38.66 91 HIS A CA 1
ATOM 658 C C . HIS A 1 91 ? -6.599 32.939 -26.305 1.00 38.66 91 HIS A C 1
ATOM 660 O O . HIS A 1 91 ? -6.707 34.046 -26.821 1.00 38.66 91 HIS A O 1
ATOM 666 N N . ASP A 1 92 ? -7.228 31.869 -26.792 1.00 41.41 92 ASP A N 1
ATOM 667 C CA . ASP A 1 92 ? -8.625 31.948 -27.237 1.00 41.41 92 ASP A CA 1
ATOM 668 C C . ASP A 1 92 ? -9.307 30.576 -27.126 1.00 41.41 92 ASP A C 1
ATOM 670 O O . ASP A 1 92 ? -8.874 29.582 -27.706 1.00 41.41 92 ASP A O 1
ATOM 674 N N . GLY A 1 93 ? -10.366 30.492 -26.323 1.00 35.34 93 GLY A N 1
ATOM 675 C CA . GLY A 1 93 ? -11.032 29.220 -26.059 1.00 35.34 93 GLY A CA 1
ATOM 676 C C . GLY A 1 93 ? -11.960 29.253 -24.856 1.00 35.34 93 GLY A C 1
ATOM 677 O O . GLY A 1 93 ? -11.660 28.679 -23.816 1.00 35.34 93 GLY A O 1
ATOM 678 N N . THR A 1 94 ? -13.095 29.939 -25.009 1.00 38.16 94 THR A N 1
ATOM 679 C CA . THR A 1 94 ? -14.347 29.794 -24.236 1.00 38.16 94 THR A CA 1
ATOM 680 C C . THR A 1 94 ? -14.248 29.032 -22.898 1.00 38.16 94 THR A C 1
ATOM 682 O O . THR A 1 94 ? -14.393 27.810 -22.825 1.00 38.16 94 THR A O 1
ATOM 685 N N . HIS A 1 95 ? -14.076 29.773 -21.798 1.00 44.00 95 HIS A N 1
ATOM 686 C CA . HIS A 1 95 ? -14.149 29.237 -20.437 1.00 44.00 95 HIS A CA 1
ATOM 687 C C . HIS A 1 95 ? -15.528 28.625 -20.154 1.00 44.00 95 HIS A C 1
ATOM 689 O O . HIS A 1 95 ? -16.453 29.293 -19.691 1.00 44.00 95 HIS A O 1
ATOM 695 N N . ARG A 1 96 ? -15.669 27.316 -20.372 1.00 47.12 96 ARG A N 1
ATOM 696 C CA . ARG A 1 96 ? -16.747 26.553 -19.742 1.00 47.12 96 ARG A CA 1
ATOM 697 C C . ARG A 1 96 ? -16.450 26.487 -18.241 1.00 47.12 96 ARG A C 1
ATOM 699 O O . ARG A 1 96 ? -15.335 26.112 -17.872 1.00 47.12 96 ARG A O 1
ATOM 706 N N . PRO A 1 97 ? -17.403 26.840 -17.361 1.00 46.31 97 PRO A N 1
ATOM 707 C CA . PRO A 1 97 ? -17.170 26.832 -15.926 1.00 46.31 97 PRO A CA 1
ATOM 708 C C . PRO A 1 97 ? -16.771 25.424 -15.480 1.00 46.31 97 PRO A C 1
ATOM 710 O O . PRO A 1 97 ? -17.550 24.472 -15.575 1.00 46.31 97 PRO A O 1
ATOM 713 N N . LYS A 1 98 ? -15.528 25.294 -15.002 1.00 52.34 98 LYS A N 1
ATOM 714 C CA . LYS A 1 98 ? -15.001 24.074 -14.387 1.00 52.34 98 LYS A CA 1
ATOM 715 C C . LYS A 1 98 ? -15.875 23.806 -13.163 1.00 52.34 98 LYS A C 1
ATOM 717 O O . LYS A 1 98 ? -15.782 24.511 -12.160 1.00 52.34 98 LYS A O 1
ATOM 722 N N . LYS A 1 99 ? -16.797 22.847 -13.282 1.00 53.06 99 LYS A N 1
ATOM 723 C CA . LYS A 1 99 ? -17.732 22.454 -12.221 1.00 53.06 99 LYS A CA 1
ATOM 724 C C . LYS A 1 99 ? -16.906 22.192 -10.957 1.00 53.06 99 LYS A C 1
ATOM 726 O O . LYS A 1 99 ? -16.099 21.263 -10.952 1.00 53.06 99 LYS A O 1
ATOM 731 N N . ARG A 1 100 ? -17.035 23.049 -9.931 1.00 52.84 100 ARG A N 1
ATOM 732 C CA . ARG A 1 100 ? -16.319 22.899 -8.652 1.00 52.84 100 ARG A CA 1
ATOM 733 C C . ARG A 1 100 ? -16.602 21.490 -8.139 1.00 52.84 100 ARG A C 1
ATOM 735 O O . ARG A 1 100 ? -17.744 21.174 -7.808 1.00 52.84 100 ARG A O 1
ATOM 742 N N . ARG A 1 101 ? -15.579 20.631 -8.133 1.00 59.94 101 ARG A N 1
ATOM 743 C CA . ARG A 1 101 ? -15.650 19.343 -7.441 1.00 59.94 101 ARG A CA 1
ATOM 744 C C . ARG A 1 101 ? -15.907 19.645 -5.967 1.00 59.94 101 ARG A C 1
ATOM 746 O O . ARG A 1 101 ? -15.296 20.557 -5.412 1.00 59.94 101 ARG A O 1
ATOM 753 N N . ARG A 1 102 ? -16.854 18.922 -5.370 1.00 67.50 102 ARG A N 1
ATOM 754 C CA . ARG A 1 102 ? -17.132 18.998 -3.936 1.00 67.50 102 ARG A CA 1
ATOM 755 C C . ARG A 1 102 ? -15.855 18.618 -3.193 1.00 67.50 102 ARG A C 1
ATOM 757 O O . ARG A 1 102 ? -15.303 17.551 -3.449 1.00 67.50 102 ARG A O 1
ATOM 764 N N . ASP A 1 103 ? -15.389 19.506 -2.328 1.00 77.25 103 ASP A N 1
ATOM 765 C CA . ASP A 1 103 ? -14.288 19.215 -1.421 1.00 77.25 103 ASP A CA 1
ATOM 766 C C . ASP A 1 103 ? -14.838 18.377 -0.262 1.00 77.25 103 ASP A C 1
ATOM 768 O O . ASP A 1 103 ? -15.656 18.856 0.521 1.00 77.25 103 ASP A O 1
ATOM 772 N N . THR A 1 104 ? -14.458 17.102 -0.215 1.00 82.56 104 THR A N 1
ATOM 773 C CA . THR A 1 104 ? -14.855 16.157 0.839 1.00 82.56 104 THR A CA 1
ATOM 774 C C . THR A 1 104 ? -13.760 15.980 1.890 1.00 82.56 104 THR A C 1
ATOM 776 O O . THR A 1 104 ? -13.878 15.111 2.746 1.00 82.56 104 THR A O 1
ATOM 779 N N . SER A 1 105 ? -12.688 16.782 1.850 1.00 85.75 105 SER A N 1
ATOM 780 C CA . SER A 1 105 ? -11.524 16.608 2.729 1.00 85.75 105 SER A CA 1
ATOM 781 C C . SER A 1 105 ? -11.873 16.686 4.215 1.00 85.75 105 SER A C 1
ATOM 783 O O . SER A 1 105 ? -11.424 15.842 4.989 1.00 85.75 105 SER A O 1
ATOM 785 N N . ALA A 1 106 ? -12.718 17.646 4.601 1.00 87.62 106 ALA A N 1
ATOM 786 C CA . ALA A 1 106 ? -13.209 17.782 5.970 1.00 87.62 106 ALA A CA 1
ATOM 787 C C . ALA A 1 106 ? -14.048 16.566 6.396 1.00 87.62 106 ALA A C 1
ATOM 789 O O . ALA A 1 106 ? -13.809 15.996 7.457 1.00 87.62 106 ALA A O 1
ATOM 790 N N . GLU A 1 107 ? -14.963 16.109 5.533 1.00 91.19 107 GLU A N 1
ATOM 791 C CA . GLU A 1 107 ? -15.803 14.937 5.809 1.00 91.19 107 GLU A CA 1
ATOM 792 C C . GLU A 1 107 ? -14.953 13.667 6.001 1.00 91.19 107 GLU A C 1
ATOM 794 O O . GLU A 1 107 ? -15.207 12.880 6.914 1.00 91.19 107 GLU A O 1
ATOM 799 N N . GLU A 1 108 ? -13.923 13.463 5.176 1.00 92.00 108 GLU A N 1
ATOM 800 C CA . GLU A 1 108 ? -13.010 12.323 5.314 1.00 92.00 108 GLU A CA 1
ATOM 801 C C . GLU A 1 108 ? -12.147 12.426 6.581 1.00 92.00 108 GLU A C 1
ATOM 803 O O . GLU A 1 108 ? -11.992 11.439 7.305 1.00 92.00 108 GLU A O 1
ATOM 808 N N . ALA A 1 109 ? -11.634 13.615 6.911 1.00 92.75 109 ALA A N 1
ATOM 809 C CA . ALA A 1 109 ? -10.878 13.835 8.144 1.00 92.75 109 ALA A CA 1
ATOM 810 C C . ALA A 1 109 ? -11.722 13.529 9.395 1.00 92.75 109 ALA A C 1
ATOM 812 O O . ALA A 1 109 ? -11.248 12.843 10.308 1.00 92.75 109 ALA A O 1
ATOM 813 N N . ASP A 1 110 ? -12.990 13.947 9.403 1.00 94.81 110 ASP A N 1
ATOM 814 C CA . ASP A 1 110 ? -13.934 13.655 10.483 1.00 94.81 110 ASP A CA 1
ATOM 815 C C . ASP A 1 110 ? -14.221 12.154 10.603 1.00 94.81 110 ASP A C 1
ATOM 817 O O . ASP A 1 110 ? -14.253 11.604 11.710 1.00 94.81 110 ASP A O 1
ATOM 821 N N . ARG A 1 111 ? -14.372 11.443 9.476 1.00 94.94 111 ARG A N 1
ATOM 822 C CA . ARG A 1 111 ? -14.541 9.979 9.476 1.00 94.94 111 ARG A CA 1
ATOM 823 C C . ARG A 1 111 ? -13.325 9.266 10.056 1.00 94.94 111 ARG A C 1
ATOM 825 O O . ARG A 1 111 ? -13.495 8.324 10.835 1.00 94.94 111 ARG A O 1
ATOM 832 N N . VAL A 1 112 ? -12.110 9.705 9.720 1.00 96.19 112 VAL A N 1
ATOM 833 C CA . VAL A 1 112 ? -10.876 9.146 10.296 1.00 96.19 112 VAL A CA 1
ATOM 834 C C . VAL A 1 112 ? -10.808 9.414 11.805 1.00 96.19 112 VAL A C 1
ATOM 836 O O . VAL A 1 112 ? -10.542 8.488 12.576 1.00 96.19 112 VAL A O 1
ATOM 839 N N . ALA A 1 113 ? -11.124 10.631 12.258 1.00 96.19 113 ALA A N 1
ATOM 840 C CA . ALA A 1 113 ? -11.167 10.968 13.685 1.00 96.19 113 ALA A CA 1
ATOM 841 C C . ALA A 1 113 ? -12.220 10.140 14.451 1.00 96.19 113 ALA A C 1
ATOM 843 O O . ALA A 1 113 ? -11.984 9.680 15.577 1.00 96.19 113 ALA A O 1
ATOM 844 N N . CYS A 1 114 ? -13.368 9.876 13.821 1.00 96.38 114 CYS A N 1
ATOM 845 C CA . CYS A 1 114 ? -14.388 8.974 14.347 1.00 96.38 114 CYS A CA 1
ATOM 846 C C . CYS A 1 114 ? -13.884 7.529 14.446 1.00 96.38 114 CYS A C 1
ATOM 848 O O . CYS A 1 114 ? -14.099 6.888 15.476 1.00 96.38 114 CYS A O 1
ATOM 850 N N . ALA A 1 115 ? -13.198 7.013 13.420 1.00 95.62 115 ALA A N 1
ATOM 851 C CA . ALA A 1 115 ? -12.611 5.672 13.440 1.00 95.62 115 ALA A CA 1
ATOM 852 C C . ALA A 1 115 ? -11.587 5.523 14.578 1.00 95.62 115 ALA A C 1
ATOM 854 O O . ALA A 1 115 ? -11.662 4.568 15.354 1.00 95.62 115 ALA A O 1
ATOM 855 N N . ARG A 1 116 ? -10.710 6.519 14.754 1.00 97.25 116 ARG A N 1
ATOM 856 C CA . ARG A 1 116 ? -9.754 6.580 15.870 1.00 97.25 116 ARG A CA 1
ATOM 857 C C . ARG A 1 116 ? -10.462 6.569 17.223 1.00 97.25 116 ARG A C 1
ATOM 859 O O . ARG A 1 116 ? -10.093 5.808 18.114 1.00 97.25 116 ARG A O 1
ATOM 866 N N . SER A 1 117 ? -11.512 7.375 17.377 1.00 96.38 117 SER A N 1
ATOM 867 C CA . SER A 1 117 ? -12.289 7.456 18.624 1.00 96.38 117 SER A CA 1
ATOM 868 C C . SER A 1 117 ? -13.040 6.161 18.949 1.00 96.38 117 SER A C 1
ATOM 870 O O . SER A 1 117 ? -13.149 5.789 20.116 1.00 96.38 117 SER A O 1
ATOM 872 N N . ARG A 1 118 ? -13.553 5.456 17.934 1.00 96.56 118 ARG A N 1
ATOM 873 C CA . ARG A 1 118 ? -14.180 4.135 18.100 1.00 96.56 118 ARG A CA 1
ATOM 874 C C . ARG A 1 118 ? -13.161 3.092 18.544 1.00 96.56 118 ARG A C 1
ATOM 876 O O . ARG A 1 118 ? -13.435 2.381 19.506 1.00 96.56 118 ARG A O 1
ATOM 883 N N . LEU A 1 119 ? -11.984 3.065 17.914 1.00 96.75 119 LEU A N 1
ATOM 884 C CA . LEU A 1 119 ? -10.909 2.144 18.283 1.00 96.75 119 LEU A CA 1
ATOM 885 C C . LEU A 1 119 ? -10.436 2.369 19.727 1.00 96.75 119 LEU A C 1
ATOM 887 O O . LEU A 1 119 ? -10.315 1.407 20.482 1.00 96.75 119 LEU A O 1
ATOM 891 N N . ALA A 1 120 ? -10.247 3.630 20.130 1.00 96.69 120 ALA A N 1
ATOM 892 C CA . ALA A 1 120 ? -9.864 3.991 21.497 1.00 96.69 120 ALA A CA 1
ATOM 893 C C . ALA A 1 120 ? -10.860 3.466 22.547 1.00 96.69 120 ALA A C 1
ATOM 895 O O . ALA A 1 120 ? -10.460 3.012 23.615 1.00 96.69 120 ALA A O 1
ATOM 896 N N . LYS A 1 121 ? -12.163 3.501 22.236 1.00 96.12 121 LYS A N 1
ATOM 897 C CA . LYS A 1 121 ? -13.220 2.985 23.119 1.00 96.12 121 LYS A CA 1
ATOM 898 C C . LYS A 1 121 ? -13.253 1.458 23.160 1.00 96.12 121 LYS A C 1
ATOM 900 O O . LYS A 1 121 ? -13.454 0.893 24.227 1.00 96.12 121 LYS A O 1
ATOM 905 N N . SER A 1 122 ? -13.077 0.792 22.017 1.00 95.00 122 SER A N 1
ATOM 906 C CA . SER A 1 122 ? -13.124 -0.675 21.937 1.00 95.00 122 SER A CA 1
ATOM 907 C C . SER A 1 122 ? -11.860 -1.359 22.460 1.00 95.00 122 SER A C 1
ATOM 909 O O . SER A 1 122 ? -11.916 -2.517 22.858 1.00 95.00 122 SER A O 1
ATOM 911 N N . ALA A 1 123 ? -10.719 -0.668 22.436 1.00 94.38 123 ALA A N 1
ATOM 912 C CA . ALA A 1 123 ? -9.423 -1.196 22.845 1.00 94.38 123 ALA A CA 1
ATOM 913 C C . ALA A 1 123 ? -8.665 -0.158 23.701 1.00 94.38 123 ALA A C 1
ATOM 915 O O . ALA A 1 123 ? -7.677 0.421 23.244 1.00 94.38 123 ALA A O 1
ATOM 916 N N . PRO A 1 124 ? -9.112 0.083 24.950 1.00 92.38 124 PRO A N 1
ATOM 917 C CA . PRO A 1 124 ? -8.584 1.152 25.806 1.00 92.38 124 PRO A CA 1
ATOM 918 C C . PRO A 1 124 ? -7.137 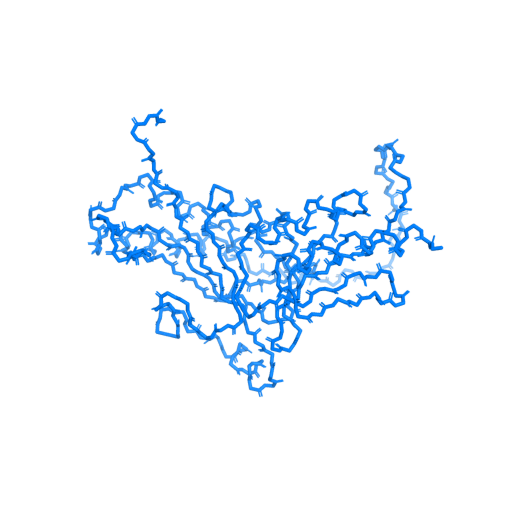0.929 26.269 1.00 92.38 124 PRO A C 1
ATOM 920 O O . PRO A 1 124 ? -6.503 1.856 26.759 1.00 92.38 124 PRO A O 1
ATOM 923 N N . SER A 1 125 ? -6.600 -0.285 26.116 1.00 92.00 125 SER A N 1
ATOM 924 C CA . SER A 1 125 ? -5.203 -0.613 26.426 1.00 92.00 125 SER A CA 1
ATOM 925 C C . SER A 1 125 ? -4.204 -0.128 25.368 1.00 92.00 125 SER A C 1
ATOM 927 O O . SER A 1 125 ? -2.996 -0.217 25.588 1.00 92.00 125 SER A O 1
ATOM 929 N N . LEU A 1 126 ? -4.675 0.363 24.215 1.00 93.56 126 LEU A N 1
ATOM 930 C CA . LEU A 1 126 ? -3.805 0.888 23.165 1.00 93.56 126 LEU A CA 1
ATOM 931 C C . LEU A 1 126 ? -3.275 2.285 23.534 1.00 93.56 126 LEU A C 1
ATOM 933 O O . LEU A 1 126 ? -4.059 3.144 23.945 1.00 93.56 126 LEU A O 1
ATOM 937 N N . PRO A 1 127 ? -1.972 2.565 23.341 1.00 94.12 127 PRO A N 1
ATOM 938 C CA . PRO A 1 127 ? -1.417 3.888 23.606 1.00 94.12 127 PRO A CA 1
ATOM 939 C C . PRO A 1 127 ? -2.056 4.969 22.725 1.00 94.12 127 PRO A C 1
ATOM 941 O O . PRO A 1 127 ? -2.114 4.828 21.503 1.00 94.12 127 PRO A O 1
ATOM 944 N N . SER A 1 128 ? -2.466 6.094 23.325 1.00 94.81 128 SER A N 1
ATOM 945 C CA . SER A 1 128 ? -3.034 7.226 22.569 1.00 94.81 128 SER A CA 1
ATOM 946 C C . SER A 1 128 ? -2.073 7.744 21.500 1.00 94.81 128 SER A C 1
ATOM 948 O O . SER A 1 128 ? -2.503 8.055 20.398 1.00 94.81 128 SER A O 1
ATOM 950 N N . SER A 1 129 ? -0.769 7.760 21.787 1.00 95.06 129 SER A N 1
ATOM 951 C CA . SER A 1 129 ? 0.260 8.164 20.825 1.00 95.06 129 SER A CA 1
ATOM 952 C C . SER A 1 129 ? 0.266 7.297 19.561 1.00 95.06 129 SER A C 1
ATOM 954 O O . SER A 1 129 ? 0.445 7.822 18.465 1.00 95.06 129 SER A O 1
ATOM 956 N N . GLU A 1 130 ? 0.028 5.988 19.685 1.00 95.62 130 GLU A N 1
ATOM 957 C CA . GLU A 1 130 ? -0.071 5.090 18.529 1.00 95.62 130 GLU A CA 1
ATOM 958 C C . GLU A 1 130 ? -1.352 5.352 17.732 1.00 95.62 130 GLU A C 1
ATOM 960 O O . GLU A 1 130 ? -1.326 5.372 16.503 1.00 95.62 130 GLU A O 1
ATOM 965 N N . LEU A 1 131 ? -2.466 5.616 18.421 1.00 96.62 131 LEU A N 1
ATOM 966 C CA . LEU A 1 131 ? -3.731 5.984 17.784 1.00 96.62 131 LEU A CA 1
ATOM 967 C C . LEU A 1 131 ? -3.624 7.305 17.011 1.00 96.62 131 LEU A C 1
ATOM 969 O O . LEU A 1 131 ? -4.192 7.429 15.926 1.00 96.62 131 LEU A O 1
ATOM 973 N N . ASP A 1 132 ? -2.878 8.271 17.542 1.00 96.75 132 ASP A N 1
ATOM 974 C CA . ASP A 1 132 ? -2.694 9.577 16.915 1.00 96.75 132 ASP A CA 1
ATOM 975 C C . ASP A 1 132 ? -1.798 9.466 15.666 1.00 96.75 132 ASP A C 1
ATOM 977 O O . ASP A 1 132 ? -2.112 10.056 14.629 1.00 96.75 132 ASP A O 1
ATOM 981 N N . ILE A 1 133 ? -0.748 8.632 15.709 1.00 97.00 133 ILE A N 1
ATOM 982 C CA . ILE A 1 133 ? 0.064 8.289 14.526 1.00 97.00 133 ILE A CA 1
ATOM 983 C C . ILE A 1 133 ? -0.801 7.601 13.460 1.00 97.00 133 ILE A C 1
ATOM 985 O O . ILE A 1 133 ? -0.759 7.985 12.289 1.00 97.00 133 ILE A O 1
ATOM 989 N N . ALA A 1 134 ? -1.614 6.618 13.854 1.00 97.31 134 ALA A N 1
ATOM 990 C CA . ALA A 1 134 ? -2.493 5.901 12.935 1.00 97.31 134 ALA A CA 1
ATOM 991 C C . ALA A 1 134 ? -3.507 6.831 12.257 1.00 97.31 134 ALA A C 1
ATOM 993 O O . ALA A 1 134 ? -3.700 6.749 11.044 1.00 97.31 134 ALA A O 1
ATOM 994 N N . GLN A 1 135 ? -4.116 7.747 13.016 1.00 97.75 135 GLN A N 1
ATOM 995 C CA . GLN A 1 135 ? -5.011 8.770 12.478 1.00 97.75 135 GLN A CA 1
ATOM 996 C C . GLN A 1 135 ? -4.291 9.658 11.460 1.00 97.75 135 GLN A C 1
ATOM 998 O O . GLN A 1 135 ? -4.805 9.853 10.364 1.00 97.75 135 GLN A O 1
ATOM 1003 N N . GLN A 1 136 ? -3.094 10.161 11.775 1.00 97.50 136 GLN A N 1
ATOM 1004 C CA . GLN A 1 136 ? -2.334 11.002 10.845 1.00 97.50 136 GLN A CA 1
ATOM 1005 C C . GLN A 1 136 ? -2.012 10.277 9.535 1.00 97.50 136 GLN A C 1
ATOM 1007 O O . GLN A 1 136 ? -2.157 10.851 8.456 1.00 97.50 136 GLN A O 1
ATOM 1012 N N . ILE A 1 137 ? -1.578 9.021 9.621 1.00 97.25 137 ILE A N 1
ATOM 1013 C CA . ILE A 1 137 ? -1.236 8.205 8.452 1.00 97.25 137 ILE A CA 1
ATOM 1014 C C . ILE A 1 137 ? -2.470 7.920 7.614 1.00 97.25 137 ILE A C 1
ATOM 1016 O O . ILE A 1 137 ? -2.445 8.097 6.398 1.00 97.25 137 ILE A O 1
ATOM 1020 N N . LEU A 1 138 ? -3.565 7.526 8.256 1.00 97.56 138 LEU A N 1
ATOM 1021 C CA . LEU A 1 138 ? -4.797 7.231 7.552 1.00 97.56 138 LEU A CA 1
ATOM 1022 C C . LEU A 1 138 ? -5.373 8.485 6.875 1.00 97.56 138 LEU A C 1
ATOM 1024 O O . LEU A 1 138 ? -5.768 8.420 5.713 1.00 97.56 138 LEU A O 1
ATOM 1028 N N . THR A 1 139 ? -5.319 9.645 7.533 1.00 97.31 139 THR A N 1
ATOM 1029 C CA . THR A 1 139 ? -5.669 10.931 6.913 1.00 97.31 139 THR A CA 1
ATOM 1030 C C . THR A 1 139 ? -4.795 11.215 5.690 1.00 97.31 139 THR A C 1
ATOM 1032 O O . THR A 1 139 ? -5.320 11.577 4.638 1.00 97.31 139 THR A O 1
ATOM 1035 N N . LYS A 1 140 ? -3.472 11.006 5.773 1.00 97.44 140 LYS A N 1
ATOM 1036 C CA . LYS A 1 140 ? -2.572 11.177 4.619 1.00 97.44 140 LYS A CA 1
ATOM 1037 C C . LYS A 1 140 ? -2.911 10.217 3.482 1.00 97.44 140 LYS A C 1
ATOM 1039 O O . LYS A 1 140 ? -2.946 10.649 2.336 1.00 97.44 140 LYS A O 1
ATOM 1044 N N . LEU A 1 141 ? -3.192 8.947 3.772 1.00 97.06 141 LEU A N 1
ATOM 1045 C CA . LEU A 1 141 ? -3.601 7.979 2.753 1.00 97.06 141 LEU A CA 1
ATOM 1046 C C . LEU A 1 141 ? -4.878 8.438 2.036 1.00 97.06 141 LEU A C 1
ATOM 1048 O O . LEU A 1 141 ? -4.901 8.517 0.813 1.00 97.06 141 LEU A O 1
ATOM 1052 N N . VAL A 1 142 ? -5.924 8.794 2.780 1.00 95.81 142 VAL A N 1
ATOM 1053 C CA . VAL A 1 142 ? -7.226 9.150 2.195 1.00 95.81 142 VAL A CA 1
ATOM 1054 C C . VAL A 1 142 ? -7.169 10.479 1.433 1.00 95.81 142 VAL A C 1
ATOM 1056 O O . VAL A 1 142 ? -7.747 10.603 0.350 1.00 95.81 142 VAL A O 1
ATOM 1059 N N . LEU A 1 143 ? -6.442 11.475 1.943 1.00 95.00 143 LEU A N 1
ATOM 1060 C CA . LEU A 1 143 ? -6.406 12.813 1.343 1.00 95.00 143 LEU A CA 1
ATOM 1061 C C . LEU A 1 143 ? -5.326 12.979 0.269 1.00 95.00 143 LEU A C 1
ATOM 1063 O O . LEU A 1 143 ? -5.565 13.673 -0.718 1.00 95.00 143 LEU A O 1
ATOM 1067 N N . ASN A 1 144 ? -4.172 12.326 0.425 1.00 95.69 144 ASN A N 1
ATOM 1068 C CA . ASN A 1 144 ? -2.986 12.626 -0.378 1.00 95.69 144 ASN A CA 1
ATOM 1069 C C . ASN A 1 144 ? -2.568 11.490 -1.312 1.00 95.69 144 ASN A C 1
ATOM 1071 O O . ASN A 1 144 ? -1.886 11.775 -2.294 1.00 95.69 144 ASN A O 1
ATOM 1075 N N . LEU A 1 145 ? -2.939 10.227 -1.056 1.00 96.44 145 LEU A N 1
ATOM 1076 C CA . LEU A 1 145 ? -2.601 9.130 -1.970 1.00 96.44 145 LEU A CA 1
ATOM 1077 C C . LEU A 1 145 ? -3.507 9.194 -3.203 1.00 96.44 145 LEU A C 1
ATOM 1079 O O . LEU A 1 145 ? -4.720 8.974 -3.118 1.00 96.44 145 LEU A O 1
ATOM 1083 N N . ARG A 1 146 ? -2.922 9.529 -4.351 1.00 95.38 146 ARG A N 1
ATOM 1084 C CA . ARG A 1 146 ? -3.626 9.704 -5.625 1.00 95.38 146 ARG A CA 1
ATOM 1085 C C . ARG A 1 146 ? -2.904 8.959 -6.737 1.00 95.38 146 ARG A C 1
ATOM 1087 O O . ARG A 1 146 ? -1.685 8.825 -6.678 1.00 95.38 146 ARG A O 1
ATOM 1094 N N . GLY A 1 147 ? -3.664 8.499 -7.727 1.00 94.44 147 GLY A N 1
ATOM 1095 C CA . GLY A 1 147 ? -3.093 7.986 -8.968 1.00 94.44 147 GLY A CA 1
ATOM 1096 C C . GLY A 1 147 ? -2.432 9.104 -9.789 1.00 94.44 147 GLY A C 1
ATOM 1097 O O . GLY A 1 147 ? -2.590 10.289 -9.459 1.00 94.44 147 GLY A O 1
ATOM 1098 N N . PRO A 1 148 ? -1.697 8.765 -10.863 1.00 91.19 148 PRO A N 1
ATOM 1099 C CA . PRO A 1 148 ? -0.972 9.739 -11.676 1.00 91.19 148 PRO A CA 1
ATOM 1100 C C . PRO A 1 148 ? -1.859 10.832 -12.287 1.00 91.19 148 PRO A C 1
ATOM 1102 O O . PRO A 1 148 ? -1.384 11.948 -12.488 1.00 91.19 148 PRO A O 1
ATOM 1105 N N . ASN A 1 149 ? -3.147 10.554 -12.528 1.00 91.88 149 ASN A N 1
ATOM 1106 C CA . ASN A 1 149 ? -4.111 11.518 -13.068 1.00 91.88 149 ASN A CA 1
ATOM 1107 C C . ASN A 1 149 ? -5.001 12.143 -11.975 1.00 91.88 149 ASN A C 1
ATOM 1109 O O . ASN A 1 149 ? -6.034 12.750 -12.269 1.00 91.88 149 ASN A O 1
ATOM 1113 N N . GLY A 1 150 ? -4.623 12.005 -10.700 1.00 91.25 150 GLY A N 1
ATOM 1114 C CA . GLY A 1 150 ? -5.378 12.532 -9.564 1.00 91.25 150 GLY A CA 1
ATOM 1115 C C . GLY A 1 150 ? -6.560 11.657 -9.139 1.00 91.25 150 GLY A C 1
ATOM 1116 O O . GLY A 1 150 ? -7.475 12.147 -8.469 1.00 91.25 150 GLY A O 1
ATOM 1117 N N . GLU A 1 151 ? -6.574 10.379 -9.525 1.00 92.81 151 GLU A N 1
ATOM 1118 C CA . GLU A 1 151 ? -7.606 9.422 -9.139 1.00 92.81 151 GLU A CA 1
ATOM 1119 C C . GLU A 1 151 ? -7.598 9.174 -7.627 1.00 92.81 151 GLU A C 1
ATOM 1121 O O . GLU A 1 151 ? -6.542 9.103 -6.992 1.00 92.81 151 GLU A O 1
ATOM 1126 N N . ILE A 1 152 ? -8.784 9.002 -7.041 1.00 91.75 152 ILE A N 1
ATOM 1127 C CA . ILE A 1 152 ? -8.907 8.552 -5.653 1.00 91.75 152 ILE A CA 1
ATOM 1128 C C . ILE A 1 152 ? -8.556 7.067 -5.618 1.00 91.75 152 ILE A C 1
ATOM 1130 O O . ILE A 1 152 ? -9.194 6.256 -6.286 1.00 91.75 152 ILE A O 1
ATOM 1134 N N . VAL A 1 153 ? -7.537 6.712 -4.839 1.00 93.81 153 VAL A N 1
ATOM 1135 C CA . VAL A 1 153 ? -7.057 5.328 -4.780 1.00 93.81 153 VAL A CA 1
ATOM 1136 C C . VAL A 1 153 ? -7.730 4.543 -3.660 1.00 93.81 153 VAL A C 1
ATOM 1138 O O . VAL A 1 153 ? -8.100 3.390 -3.860 1.00 93.81 153 VAL A O 1
ATOM 1141 N N . VAL A 1 154 ? -7.898 5.157 -2.488 1.00 94.94 154 VAL A N 1
ATOM 1142 C CA . VAL A 1 154 ? -8.468 4.501 -1.305 1.00 94.94 154 VAL A CA 1
ATOM 1143 C C . VAL A 1 154 ? -9.982 4.354 -1.467 1.00 94.94 154 VAL A C 1
ATOM 1145 O O . VAL A 1 154 ? -10.687 5.350 -1.595 1.00 94.94 154 VAL A O 1
ATOM 1148 N N . GLN A 1 155 ? -10.472 3.115 -1.440 1.00 92.38 155 GLN A N 1
ATOM 1149 C CA . GLN A 1 155 ? -11.897 2.777 -1.524 1.00 92.38 155 GLN A CA 1
ATOM 1150 C C . GLN A 1 155 ? -12.536 2.659 -0.139 1.00 92.38 155 GLN A C 1
ATOM 1152 O O . GLN A 1 155 ? -13.611 3.189 0.121 1.00 92.38 155 GLN A O 1
ATOM 1157 N N . SER A 1 156 ? -11.869 1.930 0.751 1.00 93.75 156 SER A N 1
ATOM 1158 C CA . SER A 1 156 ? -12.311 1.680 2.119 1.00 93.75 156 SER A CA 1
ATOM 1159 C C . SER A 1 156 ? -11.102 1.568 3.031 1.00 93.75 156 SER A C 1
ATOM 1161 O O . SER A 1 156 ? -9.999 1.244 2.589 1.00 93.75 156 SER A O 1
ATOM 1163 N N . TYR A 1 157 ? -11.291 1.875 4.309 1.00 96.00 157 TYR A N 1
ATOM 1164 C CA . TYR A 1 157 ? -10.211 1.878 5.283 1.00 96.00 157 TYR A CA 1
ATOM 1165 C C . TYR A 1 157 ? -10.719 1.608 6.697 1.00 96.00 157 TYR A C 1
ATOM 1167 O O . TYR A 1 157 ? -11.891 1.818 7.007 1.00 96.00 157 TYR A O 1
ATOM 1175 N N . ALA A 1 158 ? -9.816 1.155 7.563 1.00 95.88 158 ALA A N 1
ATOM 1176 C CA . ALA A 1 158 ? -10.111 0.844 8.951 1.00 95.88 158 ALA A CA 1
ATOM 1177 C C . ALA A 1 158 ? -8.881 1.052 9.841 1.00 95.88 158 ALA A C 1
ATOM 1179 O O . ALA A 1 158 ? -7.738 0.867 9.417 1.00 95.88 158 ALA A O 1
ATOM 1180 N N . LEU A 1 159 ? -9.151 1.391 11.103 1.00 96.81 159 LEU A N 1
ATOM 1181 C CA . LEU A 1 159 ? -8.197 1.292 12.202 1.00 96.81 159 LEU A CA 1
ATOM 1182 C C . LEU A 1 159 ? -8.614 0.116 13.080 1.00 96.81 159 LEU A C 1
ATOM 1184 O O . LEU A 1 159 ? -9.761 0.053 13.524 1.00 96.81 159 LEU A O 1
ATOM 1188 N N . LEU A 1 160 ? -7.695 -0.815 13.314 1.00 95.75 160 LEU A N 1
ATOM 1189 C CA . LEU A 1 160 ? -7.980 -2.091 13.964 1.00 95.75 160 LEU A CA 1
ATOM 1190 C C . LEU A 1 160 ? -7.022 -2.337 15.132 1.00 95.75 160 LEU A C 1
ATOM 1192 O O . LEU A 1 160 ? -5.877 -1.889 15.123 1.00 95.75 160 LEU A O 1
ATOM 1196 N N . SER A 1 161 ? -7.494 -3.090 16.126 1.00 95.06 161 SER A N 1
ATOM 1197 C CA . SER A 1 161 ? -6.660 -3.661 17.187 1.00 95.06 161 SER A CA 1
ATOM 1198 C C . SER A 1 161 ? -6.414 -5.126 16.853 1.00 95.06 161 SER A C 1
ATOM 1200 O O . SER A 1 161 ? -7.355 -5.920 16.895 1.00 95.06 161 SER A O 1
ATOM 1202 N N . LYS A 1 162 ? -5.181 -5.495 16.492 1.00 92.06 162 LYS A N 1
ATOM 1203 C CA . LYS A 1 162 ? -4.832 -6.890 16.175 1.00 92.06 162 LYS A CA 1
ATOM 1204 C C . LYS A 1 162 ? -3.501 -7.299 16.786 1.00 92.06 162 LYS A C 1
ATOM 1206 O O . LYS A 1 162 ? -2.570 -6.502 16.838 1.00 92.06 162 LYS A O 1
ATOM 1211 N N . LYS A 1 163 ? -3.413 -8.559 17.213 1.00 88.19 163 LYS A N 1
ATOM 1212 C CA . LYS A 1 163 ? -2.134 -9.242 17.429 1.00 88.19 163 LYS A CA 1
ATOM 1213 C C . LYS A 1 163 ? -1.636 -9.735 16.074 1.00 88.19 163 LYS A C 1
ATOM 1215 O O . LYS A 1 163 ? -2.411 -10.355 15.347 1.00 88.19 163 LYS A O 1
ATOM 1220 N N . LEU A 1 164 ? -0.405 -9.392 15.717 1.00 81.00 164 LEU A N 1
ATOM 1221 C CA . LEU A 1 164 ? 0.189 -9.740 14.424 1.00 81.00 164 LEU A CA 1
ATOM 1222 C C . LEU A 1 164 ? 1.055 -10.997 14.542 1.00 81.00 164 LEU A C 1
ATOM 1224 O O . LEU A 1 164 ? 1.118 -11.786 13.603 1.00 81.00 164 LEU A O 1
ATOM 1228 N N . GLY A 1 165 ? 1.660 -11.212 15.711 1.00 76.31 165 GLY A N 1
ATOM 1229 C CA . GLY A 1 165 ? 2.263 -12.476 16.123 1.00 76.31 165 GLY A CA 1
ATOM 1230 C C . GLY A 1 165 ? 1.405 -13.214 17.151 1.00 76.31 165 GLY A C 1
ATOM 1231 O O . GLY A 1 165 ? 0.666 -12.599 17.923 1.00 76.31 165 GLY A O 1
ATOM 1232 N N . ALA A 1 166 ? 1.533 -14.542 17.199 1.00 76.06 166 ALA A N 1
ATOM 1233 C CA . ALA A 1 166 ? 0.928 -15.350 18.262 1.00 76.06 166 ALA A CA 1
ATOM 1234 C C . ALA A 1 166 ? 1.466 -14.951 19.651 1.00 76.06 166 ALA A C 1
ATOM 1236 O O . ALA A 1 166 ? 0.705 -14.895 20.6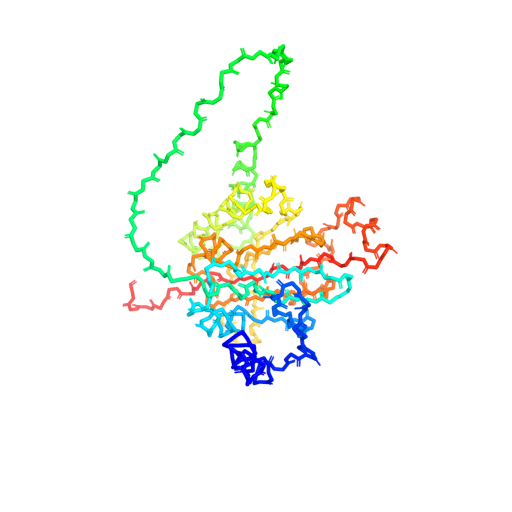17 1.00 76.06 166 ALA A O 1
ATOM 1237 N N . ASP A 1 167 ? 2.747 -14.582 19.703 1.00 77.50 167 ASP A N 1
ATOM 1238 C CA . ASP A 1 167 ? 3.479 -14.222 20.921 1.00 77.50 167 ASP A CA 1
ATOM 1239 C C . ASP A 1 167 ? 3.439 -12.717 21.238 1.00 77.50 167 ASP A C 1
ATOM 1241 O O . ASP A 1 167 ? 4.120 -12.251 22.150 1.00 77.50 167 ASP A O 1
ATOM 1245 N N . ASP A 1 168 ? 2.648 -11.925 20.503 1.00 81.12 168 ASP A N 1
ATOM 1246 C CA . ASP A 1 168 ? 2.497 -10.503 20.809 1.00 81.12 168 ASP A CA 1
ATOM 1247 C C . ASP A 1 168 ? 1.847 -10.328 22.194 1.00 81.12 168 ASP A C 1
ATOM 1249 O O . ASP A 1 168 ? 0.678 -10.681 22.413 1.00 81.12 168 ASP A O 1
ATOM 1253 N N . GLU A 1 169 ? 2.582 -9.709 23.123 1.00 82.38 169 GLU A N 1
ATOM 1254 C CA . GLU A 1 169 ? 2.107 -9.407 24.482 1.00 82.38 169 GLU A CA 1
ATOM 1255 C C . GLU A 1 169 ? 0.822 -8.566 24.464 1.00 82.38 169 GLU A C 1
ATOM 1257 O O . GLU A 1 169 ? -0.086 -8.764 25.275 1.00 82.38 169 GLU A O 1
ATOM 1262 N N . ARG A 1 170 ? 0.703 -7.667 23.481 1.00 88.19 170 ARG A N 1
ATOM 1263 C CA . ARG A 1 170 ? -0.465 -6.806 23.281 1.00 88.19 170 ARG A CA 1
ATOM 1264 C C . ARG A 1 170 ? -0.832 -6.665 21.813 1.00 88.19 170 ARG A C 1
ATOM 1266 O O . ARG A 1 170 ? 0.015 -6.762 20.931 1.00 88.19 170 ARG A O 1
ATOM 1273 N N . SER A 1 171 ? -2.092 -6.328 21.568 1.00 91.44 171 SER A N 1
ATOM 1274 C CA . SER A 1 171 ? -2.530 -5.892 20.246 1.00 91.44 171 SER A CA 1
ATOM 1275 C C . SER A 1 171 ? -1.806 -4.612 19.811 1.00 91.44 171 SER A C 1
ATOM 1277 O O . SER A 1 171 ? -1.511 -3.724 20.621 1.00 91.44 171 SER A O 1
ATOM 1279 N N . ARG A 1 172 ? -1.555 -4.512 18.508 1.00 92.38 172 ARG A N 1
ATOM 1280 C CA . ARG A 1 172 ? -1.021 -3.338 17.819 1.00 92.38 172 ARG A CA 1
ATOM 1281 C C . ARG A 1 172 ? -2.150 -2.518 17.208 1.00 92.38 172 ARG A C 1
ATOM 1283 O O . ARG A 1 172 ? -3.231 -3.043 16.926 1.00 92.38 172 ARG A O 1
ATOM 1290 N N . VAL A 1 173 ? -1.872 -1.237 16.972 1.00 95.81 173 VAL A N 1
ATOM 1291 C CA . VAL A 1 173 ? -2.712 -0.389 16.121 1.00 95.81 173 VAL A CA 1
ATOM 1292 C C . VAL A 1 173 ? -2.380 -0.701 14.665 1.00 95.81 173 VAL A C 1
ATOM 1294 O O . VAL A 1 173 ? -1.257 -0.467 14.220 1.00 95.81 173 VAL A O 1
ATOM 1297 N N . VAL A 1 174 ? -3.354 -1.233 13.933 1.00 96.12 174 VAL A N 1
ATOM 1298 C CA . VAL A 1 174 ? -3.220 -1.597 12.520 1.00 96.12 174 VAL A CA 1
ATOM 1299 C C . VAL A 1 174 ? -4.012 -0.620 11.663 1.00 96.12 174 VAL A C 1
ATOM 1301 O O . VAL A 1 174 ? -5.195 -0.379 11.913 1.00 96.12 174 VAL A O 1
ATOM 1304 N N . VAL A 1 175 ? -3.359 -0.080 10.638 1.00 97.31 175 VAL A N 1
ATOM 1305 C CA . VAL A 1 175 ? -3.981 0.697 9.567 1.00 97.31 175 VAL A CA 1
ATOM 1306 C C . VAL A 1 175 ? -4.171 -0.235 8.381 1.00 97.31 175 VAL A C 1
ATOM 1308 O O . VAL A 1 175 ? -3.212 -0.833 7.890 1.00 97.31 175 VAL A O 1
ATOM 1311 N N . ALA A 1 176 ? -5.409 -0.359 7.916 1.00 97.06 176 ALA A N 1
ATOM 1312 C CA . ALA A 1 176 ? -5.720 -1.151 6.740 1.00 97.06 176 ALA A CA 1
ATOM 1313 C C . ALA A 1 176 ? -6.538 -0.333 5.744 1.00 97.06 176 ALA A C 1
ATOM 1315 O O . ALA A 1 176 ? -7.423 0.432 6.133 1.00 97.06 176 ALA A O 1
ATOM 1316 N N . ALA A 1 177 ? -6.237 -0.492 4.461 1.00 97.00 177 ALA A N 1
ATOM 1317 C CA . ALA A 1 177 ? -6.923 0.203 3.385 1.00 97.00 177 ALA A CA 1
ATOM 1318 C C . ALA A 1 177 ? -7.063 -0.702 2.167 1.00 97.00 177 ALA A C 1
ATOM 1320 O O . ALA A 1 177 ? -6.142 -1.436 1.814 1.00 97.00 177 ALA A O 1
ATOM 1321 N N . ARG A 1 178 ? -8.209 -0.617 1.499 1.00 95.56 178 ARG A N 1
ATOM 1322 C CA . ARG A 1 178 ? -8.417 -1.229 0.195 1.00 95.56 178 ARG A CA 1
ATOM 1323 C C . ARG A 1 178 ? -8.262 -0.179 -0.892 1.00 95.56 178 ARG A C 1
ATOM 1325 O O . ARG A 1 178 ? -8.815 0.916 -0.785 1.00 95.56 178 ARG A O 1
ATOM 1332 N N . LEU A 1 179 ? -7.496 -0.514 -1.918 1.00 95.44 179 LEU A N 1
ATOM 1333 C CA . LEU A 1 179 ? -7.117 0.378 -2.999 1.00 95.44 179 LEU A CA 1
ATOM 1334 C C . LEU A 1 179 ? -7.699 -0.123 -4.323 1.00 95.44 179 LEU A C 1
ATOM 1336 O O . LEU A 1 179 ? -7.767 -1.331 -4.567 1.00 95.44 179 LEU A O 1
ATOM 1340 N N . ASN A 1 180 ? -8.103 0.818 -5.173 1.00 93.56 180 ASN A N 1
ATOM 1341 C CA . ASN A 1 180 ? -8.630 0.549 -6.508 1.00 93.56 180 ASN A CA 1
ATOM 1342 C C . ASN A 1 180 ? -7.680 -0.326 -7.341 1.00 93.56 180 ASN A C 1
ATOM 1344 O O . ASN A 1 180 ? -6.464 -0.132 -7.335 1.00 93.56 180 ASN A O 1
ATOM 1348 N N . ALA A 1 181 ? -8.262 -1.267 -8.085 1.00 92.56 181 ALA A N 1
ATOM 1349 C CA . ALA A 1 181 ? -7.529 -2.089 -9.038 1.00 92.56 181 ALA A CA 1
ATOM 1350 C C . ALA A 1 181 ? -7.037 -1.245 -10.224 1.00 92.56 181 ALA A C 1
ATOM 1352 O O . ALA A 1 181 ? -7.723 -0.315 -10.647 1.00 92.56 181 ALA A O 1
ATOM 1353 N N . GLY A 1 182 ? -5.869 -1.578 -10.773 1.00 91.44 182 GLY A N 1
ATOM 1354 C CA . GLY A 1 182 ? -5.346 -0.956 -11.993 1.00 91.44 182 GLY A CA 1
ATOM 1355 C C . GLY A 1 182 ? -4.880 0.497 -11.859 1.00 91.44 182 GLY A C 1
ATOM 1356 O O . GLY A 1 182 ? -4.405 1.057 -12.843 1.00 91.44 182 GLY A O 1
ATOM 1357 N N . ILE A 1 183 ? -4.983 1.117 -10.677 1.00 94.75 183 ILE A N 1
ATOM 1358 C CA . ILE A 1 183 ? -4.441 2.460 -10.446 1.00 94.75 183 ILE A CA 1
ATOM 1359 C C . ILE A 1 183 ? -2.997 2.344 -9.967 1.00 94.75 183 ILE A C 1
ATOM 1361 O O . ILE A 1 183 ? -2.714 1.717 -8.946 1.00 94.75 183 ILE A O 1
ATOM 1365 N N . GLU A 1 184 ? -2.086 2.978 -10.699 1.00 94.62 184 GLU A N 1
ATOM 1366 C CA . GLU A 1 184 ? -0.672 3.019 -10.349 1.00 94.62 184 GLU A CA 1
ATOM 1367 C C . GLU A 1 184 ? -0.426 3.860 -9.090 1.00 94.62 184 GLU A C 1
ATOM 1369 O O . GLU A 1 184 ? -0.898 4.989 -8.956 1.00 94.62 184 GLU A O 1
ATOM 1374 N N . LEU A 1 185 ? 0.358 3.319 -8.162 1.00 96.75 185 LEU A N 1
ATOM 1375 C CA . LEU A 1 185 ? 0.758 3.983 -6.927 1.00 96.75 185 LEU A CA 1
ATOM 1376 C C . LEU A 1 185 ? 2.227 4.348 -6.999 1.00 96.75 185 LEU A C 1
ATOM 1378 O O . LEU A 1 185 ? 3.079 3.459 -7.010 1.00 96.75 185 LEU A O 1
ATOM 1382 N N . LYS A 1 186 ? 2.549 5.644 -6.979 1.00 96.81 186 LYS A N 1
ATOM 1383 C CA . LYS A 1 186 ? 3.947 6.063 -6.880 1.00 96.81 186 LYS A CA 1
ATOM 1384 C C . LYS A 1 186 ? 4.519 5.631 -5.526 1.00 96.81 186 LYS A C 1
ATOM 1386 O O . LYS A 1 186 ? 4.001 6.028 -4.479 1.00 96.81 186 LYS A O 1
ATOM 1391 N N . VAL A 1 187 ? 5.608 4.861 -5.541 1.00 97.06 187 VAL A N 1
ATOM 1392 C CA . VAL A 1 187 ? 6.207 4.269 -4.328 1.00 97.06 187 VAL A CA 1
ATOM 1393 C C . VAL A 1 187 ? 6.596 5.344 -3.313 1.00 97.06 187 VAL A C 1
ATOM 1395 O O . VAL A 1 187 ? 6.248 5.232 -2.140 1.00 97.06 187 VAL A O 1
ATOM 1398 N N . ASP A 1 188 ? 7.219 6.436 -3.761 1.00 95.81 188 ASP A N 1
ATOM 1399 C CA . ASP A 1 188 ? 7.608 7.544 -2.878 1.00 95.81 188 ASP A CA 1
ATOM 1400 C C . ASP A 1 188 ? 6.408 8.234 -2.218 1.00 95.81 188 ASP A C 1
ATOM 1402 O O . ASP A 1 188 ? 6.473 8.623 -1.053 1.00 95.81 188 ASP A O 1
ATOM 1406 N N . GLN A 1 189 ? 5.295 8.376 -2.943 1.00 96.56 189 GLN A N 1
ATOM 1407 C CA . GLN A 1 189 ? 4.076 8.982 -2.407 1.00 96.56 189 GLN A CA 1
ATOM 1408 C C . GLN A 1 189 ? 3.426 8.064 -1.374 1.00 96.56 189 GLN A C 1
ATOM 1410 O O . GLN A 1 189 ? 3.019 8.532 -0.309 1.00 96.56 189 GLN A O 1
ATOM 1415 N N . LEU A 1 190 ? 3.368 6.761 -1.661 1.00 97.31 190 LEU A N 1
ATOM 1416 C CA . LEU A 1 190 ? 2.877 5.760 -0.722 1.00 97.31 190 LEU A CA 1
ATOM 1417 C C . LEU A 1 190 ? 3.722 5.756 0.559 1.00 97.31 190 LEU A C 1
ATOM 1419 O O . LEU A 1 190 ? 3.181 5.888 1.658 1.00 97.31 190 LEU A O 1
ATOM 1423 N N . LYS A 1 191 ? 5.050 5.714 0.418 1.00 96.94 191 LYS A N 1
ATOM 1424 C CA . LYS A 1 191 ? 6.007 5.808 1.526 1.00 96.94 191 LYS A CA 1
ATOM 1425 C C . LYS A 1 191 ? 5.848 7.106 2.320 1.00 96.94 191 LYS A C 1
ATOM 1427 O O . LYS A 1 191 ? 5.816 7.072 3.547 1.00 96.94 191 LYS A O 1
ATOM 1432 N N . GLY A 1 192 ? 5.681 8.243 1.644 1.00 96.81 192 GLY A N 1
ATOM 1433 C CA . GLY A 1 192 ? 5.441 9.541 2.280 1.00 96.81 192 GLY A CA 1
ATOM 1434 C C . GLY A 1 192 ? 4.128 9.607 3.070 1.00 96.81 192 GLY A C 1
ATOM 1435 O O . GLY A 1 192 ? 4.083 10.218 4.142 1.00 96.81 192 GLY A O 1
ATOM 1436 N N . CYS A 1 193 ? 3.069 8.946 2.588 1.00 97.31 193 CYS A N 1
ATOM 1437 C CA . CYS A 1 193 ? 1.798 8.845 3.312 1.00 97.31 193 CYS A CA 1
ATOM 1438 C C . CYS A 1 193 ? 1.922 7.966 4.563 1.00 97.31 193 CYS A C 1
ATOM 1440 O O . CYS A 1 193 ? 1.407 8.330 5.619 1.00 97.31 193 CYS A O 1
ATOM 1442 N N . LEU A 1 194 ? 2.627 6.837 4.448 1.00 97.19 194 LEU A N 1
ATOM 1443 C CA . LEU A 1 194 ? 2.788 5.857 5.522 1.00 97.19 194 LEU A CA 1
ATOM 1444 C C . LEU A 1 194 ? 3.812 6.264 6.585 1.00 97.19 194 LEU A C 1
ATOM 1446 O O . LEU A 1 194 ? 3.688 5.866 7.743 1.00 97.19 194 LEU A O 1
ATOM 1450 N N . GLY A 1 195 ? 4.814 7.067 6.224 1.00 95.50 195 GLY A N 1
ATOM 1451 C CA . GLY A 1 195 ? 5.825 7.567 7.151 1.00 95.50 195 GLY A CA 1
ATOM 1452 C C . GLY A 1 195 ? 6.478 6.440 7.954 1.00 95.50 195 GLY A C 1
ATOM 1453 O O . GLY A 1 195 ? 7.041 5.503 7.392 1.00 95.50 195 GLY A O 1
ATOM 1454 N N . VAL A 1 196 ? 6.380 6.515 9.285 1.00 94.19 196 VAL A N 1
ATOM 1455 C CA . VAL A 1 196 ? 6.980 5.525 10.198 1.00 94.19 196 VAL A CA 1
ATOM 1456 C C . VAL A 1 196 ? 6.424 4.107 10.024 1.00 94.19 196 VAL A C 1
ATOM 1458 O O . VAL A 1 196 ? 7.141 3.151 10.309 1.00 94.19 196 VAL A O 1
ATOM 1461 N N . CYS A 1 197 ? 5.196 3.958 9.517 1.00 95.25 197 CYS A N 1
ATOM 1462 C CA . CYS A 1 197 ? 4.572 2.650 9.298 1.00 95.25 197 CYS A CA 1
ATOM 1463 C C . CYS A 1 197 ? 5.100 1.935 8.043 1.00 95.25 197 CYS A C 1
ATOM 1465 O O . CYS A 1 197 ? 4.933 0.731 7.909 1.00 95.25 197 CYS A O 1
ATOM 1467 N N . TRP A 1 198 ? 5.832 2.623 7.155 1.00 95.94 198 TRP A N 1
ATOM 1468 C CA . TRP A 1 198 ? 6.440 1.989 5.974 1.00 95.94 198 TRP A CA 1
ATOM 1469 C C . TRP A 1 198 ? 7.339 0.790 6.317 1.00 95.94 198 TRP A C 1
ATOM 1471 O O . TRP A 1 198 ? 7.480 -0.129 5.520 1.00 95.94 198 TRP A O 1
ATOM 1481 N N . LYS A 1 199 ? 7.946 0.788 7.511 1.00 91.75 199 LYS A N 1
ATOM 1482 C CA . LYS A 1 199 ? 8.844 -0.286 7.955 1.00 91.75 199 LYS A CA 1
ATOM 1483 C C . LYS A 1 199 ? 8.139 -1.628 8.154 1.00 91.75 199 LYS A C 1
ATOM 1485 O O . LYS A 1 199 ? 8.806 -2.653 8.082 1.00 91.75 199 LYS A O 1
ATOM 1490 N N . ASP A 1 200 ? 6.840 -1.613 8.438 1.00 89.62 200 ASP A N 1
ATOM 1491 C CA . ASP A 1 200 ? 6.080 -2.800 8.818 1.00 89.62 200 ASP A CA 1
ATOM 1492 C C . ASP A 1 200 ? 4.710 -2.786 8.140 1.00 89.62 200 ASP A C 1
ATOM 1494 O O . ASP A 1 200 ? 3.687 -2.390 8.707 1.00 89.62 200 ASP A O 1
ATOM 1498 N N . GLY A 1 201 ? 4.706 -3.157 6.864 1.00 94.19 201 GLY A N 1
ATOM 1499 C CA . GLY A 1 201 ? 3.476 -3.281 6.107 1.00 94.19 201 GLY A CA 1
ATOM 1500 C C . GLY A 1 201 ? 3.622 -4.087 4.829 1.00 94.19 201 GLY A C 1
ATOM 1501 O O . GLY A 1 201 ? 4.719 -4.436 4.383 1.00 94.19 201 GLY A O 1
ATOM 1502 N N . LEU A 1 202 ? 2.463 -4.427 4.287 1.00 96.38 202 LEU A N 1
ATOM 1503 C CA . LEU A 1 202 ? 2.278 -5.388 3.217 1.00 96.38 202 LEU A CA 1
ATOM 1504 C C . LEU A 1 202 ? 1.253 -4.838 2.218 1.00 96.38 202 LEU A C 1
ATOM 1506 O O . LEU A 1 202 ? 0.272 -4.193 2.602 1.00 96.38 202 LEU A O 1
ATOM 1510 N N . LEU A 1 203 ? 1.456 -5.162 0.944 1.00 96.94 203 LEU A N 1
ATOM 1511 C CA . LEU A 1 203 ? 0.434 -5.097 -0.095 1.00 96.94 203 LEU A CA 1
ATOM 1512 C C . LEU A 1 203 ? 0.074 -6.509 -0.512 1.00 96.94 203 LEU A C 1
ATOM 1514 O O . LEU A 1 203 ? 0.957 -7.351 -0.673 1.00 96.94 203 LEU A O 1
ATOM 1518 N N . THR A 1 204 ? -1.211 -6.758 -0.725 1.00 96.50 204 THR A N 1
ATOM 1519 C CA . THR A 1 204 ? -1.663 -8.039 -1.249 1.00 96.50 204 THR A CA 1
ATOM 1520 C C . THR A 1 204 ? -2.787 -7.895 -2.263 1.00 96.50 204 THR A C 1
ATOM 1522 O O . THR A 1 204 ? -3.609 -6.984 -2.162 1.00 96.50 204 THR A O 1
ATOM 1525 N N . THR A 1 205 ? -2.835 -8.810 -3.228 1.00 95.69 205 THR A N 1
ATOM 1526 C CA . THR A 1 205 ? -4.001 -9.039 -4.095 1.00 95.69 205 THR A CA 1
ATOM 1527 C C . THR A 1 205 ? -4.966 -10.065 -3.505 1.00 95.69 205 THR A C 1
ATOM 1529 O O . THR A 1 205 ? -6.070 -10.241 -4.024 1.00 95.69 205 THR A O 1
ATOM 1532 N N . LEU A 1 206 ? -4.599 -10.716 -2.394 1.00 94.06 206 LEU A N 1
ATOM 1533 C CA . LEU A 1 206 ? -5.482 -11.632 -1.684 1.00 94.06 206 LEU A CA 1
ATOM 1534 C C . LEU A 1 206 ? -6.695 -10.887 -1.104 1.00 94.06 206 LEU A C 1
ATOM 1536 O O . LEU A 1 206 ? -6.591 -9.745 -0.646 1.00 94.06 206 LEU A O 1
ATOM 1540 N N . PRO A 1 207 ? -7.868 -11.543 -1.039 1.00 89.69 207 PRO A N 1
ATOM 1541 C CA . PRO A 1 207 ? -9.076 -10.926 -0.497 1.00 89.69 207 PRO A CA 1
ATOM 1542 C C . PRO A 1 207 ? -8.973 -10.626 1.006 1.00 89.69 207 PRO A C 1
ATOM 1544 O O . PRO A 1 207 ? -9.717 -9.772 1.506 1.00 89.69 207 PRO A O 1
ATOM 1547 N N . THR A 1 208 ? -8.086 -11.340 1.707 1.00 91.25 208 THR A N 1
ATOM 1548 C CA . THR A 1 208 ? -7.884 -11.281 3.156 1.00 91.25 208 THR A CA 1
ATOM 1549 C C . THR A 1 208 ? -6.402 -11.335 3.513 1.00 91.25 208 THR A C 1
ATOM 1551 O O . THR A 1 208 ? -5.673 -12.145 2.945 1.00 91.25 208 THR A O 1
ATOM 1554 N N . LEU A 1 209 ? -5.984 -10.574 4.526 1.00 89.38 209 LEU A N 1
ATOM 1555 C CA . LEU A 1 209 ? -4.635 -10.624 5.096 1.00 89.38 209 LEU A CA 1
ATOM 1556 C C . LEU A 1 209 ? -4.697 -10.414 6.607 1.00 89.38 209 LEU A C 1
ATOM 1558 O O . LEU A 1 209 ? -5.354 -9.485 7.063 1.00 89.38 209 LEU A O 1
ATOM 1562 N N . GLN A 1 210 ? -4.047 -11.274 7.397 1.00 84.12 210 GLN A N 1
ATOM 1563 C CA . GLN A 1 210 ? -4.075 -11.196 8.871 1.00 84.12 210 GLN A CA 1
ATOM 1564 C C . GLN A 1 210 ? -5.508 -11.161 9.452 1.00 84.12 210 GLN A C 1
ATOM 1566 O O . GLN A 1 210 ? -5.821 -10.460 10.419 1.00 84.12 210 GLN A O 1
ATOM 1571 N N . GLY A 1 211 ? -6.430 -11.887 8.807 1.00 85.12 211 GLY A N 1
ATOM 1572 C CA . GLY A 1 211 ? -7.857 -11.892 9.137 1.00 85.12 211 GLY A CA 1
ATOM 1573 C C . GLY A 1 211 ? -8.551 -10.540 8.943 1.00 85.12 211 GLY A C 1
ATOM 1574 O O . GLY A 1 211 ? -9.540 -10.285 9.617 1.00 85.12 211 GLY A O 1
ATOM 1575 N N . ILE A 1 212 ? -7.986 -9.642 8.136 1.00 89.62 212 ILE A N 1
ATOM 1576 C CA . ILE A 1 212 ? -8.611 -8.400 7.674 1.00 89.62 212 ILE A CA 1
ATOM 1577 C C . ILE A 1 212 ? -9.111 -8.681 6.267 1.00 89.62 212 ILE A C 1
ATOM 1579 O O . ILE A 1 212 ? -8.321 -9.067 5.407 1.00 89.62 212 ILE A O 1
ATOM 1583 N N . GLY A 1 213 ? -10.410 -8.536 6.037 1.00 87.75 213 GLY A N 1
ATOM 1584 C CA . GLY A 1 213 ? -11.041 -8.967 4.799 1.00 87.75 213 GLY A CA 1
ATOM 1585 C C . GLY A 1 213 ? -12.253 -8.142 4.414 1.00 87.75 213 GLY A C 1
ATOM 1586 O O . GLY A 1 213 ? -12.301 -6.935 4.619 1.00 87.75 213 GLY A O 1
ATOM 1587 N N . LYS A 1 214 ? -13.247 -8.812 3.826 1.00 83.56 214 LYS A N 1
ATOM 1588 C CA . LYS A 1 214 ? -14.496 -8.182 3.371 1.00 83.56 214 LYS A CA 1
ATOM 1589 C C . LYS A 1 214 ? -15.386 -7.691 4.516 1.00 83.56 214 LYS A C 1
ATOM 1591 O O . LYS A 1 214 ? -16.196 -6.804 4.281 1.00 83.56 214 LYS A O 1
ATOM 1596 N N . LEU A 1 215 ? -15.263 -8.274 5.712 1.00 84.94 215 LEU A N 1
ATOM 1597 C CA . LEU A 1 215 ? -16.063 -7.879 6.872 1.00 84.94 215 LEU A CA 1
ATOM 1598 C C . LEU A 1 215 ? -15.629 -6.502 7.384 1.00 84.94 215 LEU A C 1
ATOM 1600 O O . LEU A 1 215 ? -16.464 -5.633 7.605 1.00 84.94 215 LEU A O 1
ATOM 1604 N N . GLU A 1 216 ? -14.321 -6.303 7.542 1.00 86.62 216 GLU A N 1
ATOM 1605 C CA . GLU A 1 216 ? -13.743 -5.047 8.018 1.00 86.62 216 GLU A CA 1
ATOM 1606 C C . GLU A 1 216 ? -13.635 -4.008 6.897 1.00 86.62 216 GLU A C 1
ATOM 1608 O O . GLU A 1 216 ? -13.829 -2.818 7.136 1.00 86.62 216 GLU A O 1
ATOM 1613 N N . LEU A 1 217 ? -13.311 -4.458 5.680 1.00 90.50 217 LEU A N 1
ATOM 1614 C CA . LEU A 1 217 ? -13.062 -3.630 4.501 1.00 90.50 217 LEU A CA 1
ATOM 1615 C C . LEU A 1 217 ? -13.857 -4.160 3.299 1.00 90.50 217 LEU A C 1
ATOM 1617 O O . LEU A 1 217 ? -13.287 -4.843 2.428 1.00 90.50 217 LEU A O 1
ATOM 1621 N N . PRO A 1 218 ? -15.169 -3.863 3.238 1.00 87.25 218 PRO A N 1
ATOM 1622 C CA . PRO A 1 218 ? -16.002 -4.277 2.121 1.00 87.25 218 PRO A CA 1
ATOM 1623 C C . PRO A 1 218 ? -15.508 -3.659 0.808 1.00 87.25 218 PRO A C 1
ATOM 1625 O O . PRO A 1 218 ? -14.895 -2.585 0.776 1.00 87.25 218 PRO A O 1
ATOM 1628 N N . LEU A 1 219 ? -15.765 -4.383 -0.281 1.00 86.56 219 LEU A N 1
ATOM 1629 C CA . LEU A 1 219 ? -15.570 -3.886 -1.639 1.00 86.56 219 LEU A CA 1
ATOM 1630 C C . LEU A 1 219 ? -16.615 -2.808 -1.933 1.00 86.56 219 LEU A C 1
ATOM 1632 O O . LEU A 1 219 ? -17.778 -2.976 -1.567 1.00 86.56 219 LEU A O 1
ATOM 1636 N N . SER A 1 220 ? -16.211 -1.737 -2.619 1.00 87.31 220 SER A N 1
ATOM 1637 C CA . SER A 1 220 ? -17.182 -0.861 -3.277 1.00 87.31 220 SER A CA 1
ATOM 1638 C C . SER A 1 220 ? -17.829 -1.591 -4.459 1.00 87.31 220 SER A C 1
ATOM 1640 O O . SER A 1 220 ? -17.336 -2.637 -4.898 1.00 87.31 220 SER A O 1
ATOM 1642 N N . GLU A 1 221 ? -18.921 -1.049 -4.994 1.00 87.94 221 GLU A N 1
ATOM 1643 C CA . GLU A 1 221 ? -19.580 -1.615 -6.177 1.00 87.94 221 GLU A CA 1
ATOM 1644 C C . GLU A 1 221 ? -18.625 -1.663 -7.377 1.00 87.94 221 GLU A C 1
ATOM 1646 O O . GLU A 1 221 ? -18.539 -2.678 -8.068 1.00 87.94 221 GLU A O 1
ATOM 1651 N N . GLU A 1 222 ? -17.823 -0.615 -7.567 1.00 86.38 222 GLU A N 1
ATOM 1652 C CA . GLU A 1 222 ? -16.810 -0.539 -8.620 1.00 86.38 222 GLU A CA 1
ATOM 1653 C C . GLU A 1 222 ? -15.707 -1.578 -8.411 1.00 86.38 222 GLU A C 1
ATOM 1655 O O . GLU A 1 222 ? -15.278 -2.225 -9.362 1.00 86.38 222 GLU A O 1
ATOM 1660 N N . ALA A 1 223 ? -15.270 -1.781 -7.165 1.00 85.44 223 ALA A N 1
ATOM 1661 C CA . ALA A 1 223 ? -14.271 -2.789 -6.825 1.00 85.44 223 ALA A CA 1
ATOM 1662 C C . ALA A 1 223 ? -14.790 -4.210 -7.076 1.00 85.44 223 ALA A C 1
ATOM 1664 O O . ALA A 1 223 ? -14.059 -5.065 -7.573 1.00 85.44 223 ALA A O 1
ATOM 1665 N N . ALA A 1 224 ? -16.053 -4.463 -6.729 1.00 88.12 224 ALA A N 1
ATOM 1666 C CA . ALA A 1 224 ? -16.709 -5.740 -6.960 1.00 88.12 224 ALA A CA 1
ATOM 1667 C C . ALA A 1 224 ? -16.874 -6.015 -8.461 1.00 88.12 224 ALA A C 1
ATOM 1669 O O . ALA A 1 224 ? -16.577 -7.121 -8.912 1.00 88.12 224 ALA A O 1
ATOM 1670 N N . ALA A 1 225 ? -17.269 -5.003 -9.239 1.00 90.06 225 ALA A N 1
ATOM 1671 C CA . ALA A 1 225 ? -17.340 -5.093 -10.693 1.00 90.06 225 ALA A CA 1
ATOM 1672 C C . ALA A 1 225 ? -15.952 -5.320 -11.317 1.00 90.06 225 ALA A C 1
ATOM 1674 O O . ALA A 1 225 ? -15.789 -6.207 -12.150 1.00 90.06 225 ALA A O 1
ATOM 1675 N N . ALA A 1 226 ? -14.927 -4.584 -10.881 1.00 89.00 226 ALA A N 1
ATOM 1676 C CA . ALA A 1 226 ? -13.555 -4.771 -11.351 1.00 89.00 226 ALA A CA 1
ATOM 1677 C C . ALA A 1 226 ? -13.051 -6.196 -11.069 1.00 89.00 226 ALA A C 1
ATOM 1679 O O . ALA A 1 226 ? -12.526 -6.850 -11.973 1.00 89.00 226 ALA A O 1
ATOM 1680 N N . ALA A 1 227 ? -13.288 -6.705 -9.856 1.00 88.69 227 ALA A N 1
ATOM 1681 C CA . ALA A 1 227 ? -12.935 -8.068 -9.471 1.00 88.69 227 ALA A CA 1
ATOM 1682 C C . ALA A 1 227 ? -13.683 -9.119 -10.305 1.00 88.69 227 ALA A C 1
ATOM 1684 O O . ALA A 1 227 ? -13.087 -10.127 -10.682 1.00 88.69 227 ALA A O 1
ATOM 1685 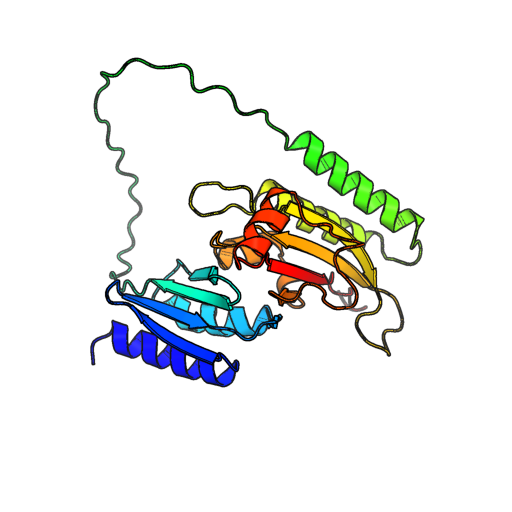N N . TYR A 1 228 ? -14.953 -8.873 -10.648 1.00 88.31 228 TYR A N 1
ATOM 1686 C CA . TYR A 1 228 ? -15.727 -9.733 -11.550 1.00 88.31 228 TYR A CA 1
ATOM 1687 C C . TYR A 1 228 ? -15.081 -9.847 -12.941 1.00 88.31 228 TYR A C 1
ATOM 1689 O O . TYR A 1 228 ? -15.064 -10.926 -13.526 1.00 88.31 228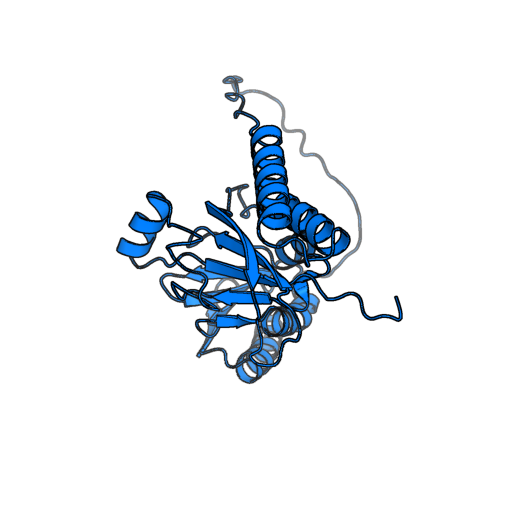 TYR A O 1
ATOM 1697 N N . PHE A 1 229 ? -14.469 -8.768 -13.438 1.00 89.31 229 PHE A N 1
ATOM 1698 C CA . PHE A 1 229 ? -13.694 -8.765 -14.685 1.00 89.31 229 PHE A CA 1
ATOM 1699 C C . PHE A 1 229 ? -12.218 -9.173 -14.509 1.00 89.31 229 PHE A C 1
ATOM 1701 O O . PHE A 1 229 ? -11.411 -8.965 -15.411 1.00 89.31 229 PHE A O 1
ATOM 1708 N N . GLY A 1 230 ? -11.848 -9.758 -13.365 1.00 89.06 230 GLY A N 1
ATOM 1709 C CA . GLY A 1 230 ? -10.503 -10.282 -13.113 1.00 89.06 230 GLY A CA 1
ATOM 1710 C C . GLY A 1 230 ? -9.473 -9.249 -12.649 1.00 89.06 230 GLY A C 1
ATOM 1711 O O . GLY A 1 230 ? -8.294 -9.585 -12.562 1.00 89.06 230 GLY A O 1
ATOM 1712 N N . ASN A 1 231 ? -9.889 -8.021 -12.323 1.00 90.94 231 ASN A N 1
ATOM 1713 C CA . ASN A 1 231 ? -9.008 -6.974 -11.804 1.00 90.94 231 ASN A CA 1
ATOM 1714 C C . ASN A 1 231 ? -9.084 -6.914 -10.276 1.00 90.94 231 ASN A C 1
ATOM 1716 O O . ASN A 1 231 ? -10.079 -6.463 -9.706 1.00 90.94 231 ASN A O 1
ATOM 1720 N N . MET A 1 232 ? -8.025 -7.358 -9.602 1.00 91.12 232 MET A N 1
ATOM 1721 C CA . MET A 1 232 ? -7.993 -7.415 -8.142 1.00 91.12 232 MET A CA 1
ATOM 1722 C C . MET A 1 232 ? -7.669 -6.049 -7.532 1.00 91.12 232 MET A C 1
ATOM 1724 O O . MET A 1 232 ? -6.737 -5.360 -7.952 1.00 91.12 232 MET A O 1
ATOM 1728 N N . SER A 1 233 ? -8.435 -5.668 -6.506 1.00 93.06 233 SER A N 1
ATOM 1729 C CA . SER A 1 233 ? -8.098 -4.552 -5.613 1.00 93.06 233 SER A CA 1
ATOM 1730 C C . SER A 1 233 ? -6.851 -4.886 -4.798 1.00 93.06 233 SER A C 1
ATOM 1732 O O . SER A 1 233 ? -6.673 -6.049 -4.431 1.00 93.06 233 SER A O 1
ATOM 1734 N N . LEU A 1 234 ? -6.077 -3.881 -4.396 1.00 95.12 234 LEU A N 1
ATOM 1735 C CA . LEU A 1 234 ? -5.011 -4.090 -3.414 1.00 95.12 234 LEU A CA 1
ATOM 1736 C C . LEU A 1 234 ? -5.543 -3.938 -1.997 1.00 95.12 234 LEU A C 1
ATOM 1738 O O . LEU A 1 234 ? -6.276 -2.999 -1.694 1.00 95.12 234 LEU A O 1
ATOM 1742 N N . LEU A 1 235 ? -5.128 -4.832 -1.111 1.00 96.06 235 LEU A N 1
ATOM 1743 C CA . LEU A 1 235 ? -5.272 -4.672 0.325 1.00 96.06 235 LEU A CA 1
ATOM 1744 C C . LEU A 1 235 ? -3.916 -4.264 0.909 1.00 96.06 235 LEU A C 1
ATOM 1746 O O . LEU A 1 235 ? -2.931 -4.995 0.816 1.00 96.06 235 LEU A O 1
ATOM 1750 N N . LEU A 1 236 ? -3.888 -3.076 1.500 1.00 97.19 236 LEU A N 1
ATOM 1751 C CA . LEU A 1 236 ? -2.774 -2.528 2.257 1.00 97.19 236 LEU A CA 1
ATOM 1752 C C . LEU A 1 236 ? -3.015 -2.787 3.738 1.00 97.19 236 LEU A C 1
ATOM 1754 O O . LEU A 1 236 ? -4.073 -2.435 4.260 1.00 97.19 236 LEU A O 1
ATOM 1758 N N . VAL A 1 237 ? -2.023 -3.354 4.421 1.00 96.62 237 VAL A N 1
ATOM 1759 C CA . VAL A 1 237 ? -2.044 -3.552 5.876 1.00 96.62 237 VAL A CA 1
ATOM 1760 C C . VAL A 1 237 ? -0.703 -3.123 6.451 1.00 96.62 237 VAL A C 1
ATOM 1762 O O . VAL A 1 237 ? 0.341 -3.519 5.941 1.00 96.62 237 VAL A O 1
ATOM 1765 N N . THR A 1 238 ? -0.722 -2.317 7.508 1.00 96.50 238 THR A N 1
ATOM 1766 C CA . THR A 1 238 ? 0.491 -1.861 8.193 1.00 96.50 238 THR A CA 1
ATOM 1767 C C . THR A 1 238 ? 0.240 -1.601 9.675 1.00 96.50 238 THR A C 1
ATOM 1769 O O . THR A 1 238 ? -0.894 -1.334 10.081 1.00 96.50 238 THR A O 1
ATOM 1772 N N . SER A 1 239 ? 1.292 -1.671 10.484 1.00 94.94 239 SER A N 1
ATOM 1773 C CA . SER A 1 239 ? 1.245 -1.454 11.933 1.00 94.94 239 SER A CA 1
ATOM 1774 C C . SER A 1 239 ? 1.894 -0.137 12.312 1.00 94.94 239 SER A C 1
ATOM 1776 O O . SER A 1 239 ? 2.941 0.230 11.779 1.00 94.94 239 SER A O 1
ATOM 1778 N N . VAL A 1 240 ? 1.352 0.516 13.339 1.00 94.94 240 VAL A N 1
ATOM 1779 C CA . VAL A 1 240 ? 2.102 1.559 14.038 1.00 94.94 240 VAL A CA 1
ATOM 1780 C C . VAL A 1 240 ? 3.251 0.913 14.814 1.00 94.94 240 VAL A C 1
ATOM 1782 O O . VAL A 1 240 ? 2.996 0.015 15.624 1.00 94.94 240 VAL A O 1
ATOM 1785 N N . PRO A 1 241 ? 4.508 1.351 14.601 1.00 90.06 241 PRO A N 1
ATOM 1786 C CA . PRO A 1 241 ? 5.636 0.846 15.362 1.00 90.06 241 PRO A CA 1
ATOM 1787 C C . PRO A 1 241 ? 5.413 1.058 16.855 1.00 90.06 241 PRO A C 1
ATOM 1789 O O . PRO A 1 241 ? 5.030 2.143 17.295 1.00 90.06 241 PRO A O 1
ATOM 1792 N N . ALA A 1 242 ? 5.700 0.025 17.638 1.00 82.12 242 ALA A N 1
ATOM 1793 C CA . ALA A 1 242 ? 5.746 0.163 19.080 1.00 82.12 242 ALA A CA 1
ATOM 1794 C C . ALA A 1 242 ? 6.837 1.169 19.444 1.00 82.12 242 ALA A C 1
ATOM 1796 O O . ALA A 1 242 ? 7.983 0.999 19.017 1.00 82.12 242 ALA A O 1
ATOM 1797 N N . LYS A 1 243 ? 6.521 2.164 20.275 1.00 71.00 243 LYS A N 1
ATOM 1798 C CA . LYS A 1 243 ? 7.586 2.884 20.973 1.00 71.00 243 LYS A CA 1
ATOM 1799 C C . LYS A 1 243 ? 8.375 1.871 21.797 1.00 71.00 243 LYS A C 1
ATOM 1801 O O . LYS A 1 243 ? 7.793 1.172 22.631 1.00 71.00 243 LYS A O 1
ATOM 1806 N N . ARG A 1 244 ? 9.678 1.759 21.541 1.00 55.66 244 ARG A N 1
ATOM 1807 C CA . ARG A 1 244 ? 10.567 1.063 22.471 1.00 55.66 244 ARG A CA 1
ATOM 1808 C C . ARG A 1 244 ? 10.733 1.953 23.709 1.00 55.66 244 ARG A C 1
ATOM 1810 O O . ARG A 1 244 ? 10.645 3.170 23.567 1.00 55.66 244 ARG A O 1
ATOM 1817 N N . PRO A 1 245 ? 10.969 1.390 24.903 1.00 46.56 245 PRO A N 1
ATOM 1818 C CA . PRO A 1 245 ? 11.142 2.170 26.132 1.00 46.56 245 PRO A CA 1
ATOM 1819 C C . PRO A 1 245 ? 12.304 3.185 26.125 1.00 46.56 245 PRO A C 1
ATOM 1821 O O . PRO A 1 245 ? 12.480 3.875 27.121 1.00 46.56 245 PRO A O 1
ATOM 1824 N N . GLU A 1 246 ? 13.089 3.277 25.048 1.00 41.06 246 GLU A N 1
ATOM 1825 C CA . GLU A 1 246 ? 14.310 4.090 24.965 1.00 41.06 246 GLU A CA 1
ATOM 1826 C C . GLU A 1 246 ? 14.235 5.263 23.958 1.00 41.06 246 GLU A C 1
ATOM 1828 O O . GLU A 1 246 ? 15.263 5.885 23.708 1.00 41.06 246 GLU A O 1
ATOM 1833 N N . ASP A 1 247 ? 13.046 5.599 23.422 1.00 41.59 247 ASP A N 1
ATOM 1834 C CA . ASP A 1 247 ? 12.810 6.777 22.546 1.00 41.59 247 ASP A CA 1
ATOM 1835 C C . ASP A 1 247 ? 11.931 7.880 23.182 1.00 41.59 247 ASP A C 1
ATOM 1837 O O . ASP A 1 247 ? 10.717 7.640 23.443 1.00 41.59 247 ASP A O 1
#